Protein AF-A0A2E6I7S8-F1 (afdb_monomer_lite)

Sequence (216 aa):
RCRLQGLSGGEQSMAALALIFAIQDYDPSPFYYFDEVDQNLDPFNSGRIATLCRIRSERAQFIMVTLRKVSLSLADHHIGITHAGDGCSRRITDFDRAAAIELSEELEAEKKAQEESKAEKEAMPDLPDPSNMPKVPEPLQTPVSLGGLAERAGIDSVEGNEEIENSGTEDQVIESLRERTGEWTEDIDEKEKVIFHDSQDENEIMEEHSQQVDVE

Secondary structure (DSSP, 8-state):
--SSTTS-HHHHHHHHHHHHHHHHHHS--SEEEEESTTTTS-HHHHHHHHHHHHHHTTTSEEEEE---HHHHHH-S----EEE-SSS-EEE-SS--HHHHHHHHHHHHHHHHHHHHHHHHHHHSPPPPPGGGS-PPPPPPPPPPP---TTTTTT----S--------TTHHHHHHHHHHHHHHHHHHHHHHHHHHHHHHHHHHHHHHHHHHTTS--

Foldseek 3Di:
DDPLVPDQPQRNLVVVVVVVVVVCVVPPDQEDEEEASCVSPDLVVLLVVLVVVLVCCVPHHYHYHHLRLSNLLSDPDDWDWDDPVPPDIDIDPPCDSVNSNVSSVVVVVVVVVVVVVVVVVVVDPDDPDPVPDPDDPDDDDDPDPPDDPVVVVPDDDDDDPDDDDDDPPPVVVVVVVVVVVVVVVVVVVVVVVVVVVVVVVVVVVVVVVVVVVVPD

Structure (mmCIF, N/CA/C/O backbone):
data_AF-A0A2E6I7S8-F1
#
_entry.id   AF-A0A2E6I7S8-F1
#
loop_
_atom_site.group_PDB
_atom_site.id
_atom_site.type_symbol
_atom_site.label_atom_id
_atom_site.label_alt_id
_atom_site.label_comp_id
_atom_site.label_asym_id
_atom_site.label_entity_id
_atom_site.label_seq_id
_atom_site.pdbx_PDB_ins_code
_atom_site.Cartn_x
_atom_site.Cartn_y
_atom_site.Cartn_z
_atom_site.occupancy
_atom_site.B_iso_or_equiv
_atom_site.auth_seq_id
_atom_site.auth_comp_id
_atom_site.auth_asym_id
_atom_site.auth_atom_id
_atom_site.pdbx_PDB_model_num
ATOM 1 N N . ARG A 1 1 ? 14.545 17.282 26.611 1.00 45.62 1 ARG A N 1
ATOM 2 C CA . ARG A 1 1 ? 14.531 15.843 26.991 1.00 45.62 1 ARG A CA 1
ATOM 3 C C . ARG A 1 1 ? 13.928 15.085 25.809 1.00 45.62 1 ARG A C 1
ATOM 5 O O . ARG A 1 1 ? 12.747 14.775 25.825 1.00 45.62 1 ARG A O 1
ATOM 12 N N . CYS A 1 2 ? 14.702 14.875 24.748 1.00 51.12 2 CYS A N 1
ATOM 13 C CA . CYS A 1 2 ? 14.206 14.195 23.554 1.00 51.12 2 CYS A CA 1
ATOM 14 C C . CYS A 1 2 ? 14.253 12.689 23.781 1.00 51.12 2 CYS A C 1
ATOM 16 O O . CYS A 1 2 ? 15.327 12.105 23.828 1.00 51.12 2 CYS A O 1
ATOM 18 N N . ARG A 1 3 ? 13.090 12.078 24.024 1.00 69.12 3 ARG A N 1
ATOM 19 C CA . ARG A 1 3 ? 12.952 10.613 24.081 1.00 69.12 3 ARG A CA 1
ATOM 20 C C . ARG A 1 3 ? 12.441 10.016 22.768 1.00 69.12 3 ARG A C 1
ATOM 22 O O . ARG A 1 3 ? 12.596 8.822 22.586 1.00 69.12 3 ARG A O 1
ATOM 29 N N . LEU A 1 4 ? 11.875 10.832 21.873 1.00 68.31 4 LEU A N 1
ATOM 30 C CA . LEU A 1 4 ? 11.372 10.386 20.567 1.00 68.31 4 LEU A CA 1
ATOM 31 C C . LEU A 1 4 ? 12.477 10.354 19.499 1.00 68.31 4 LEU A C 1
ATOM 33 O O . LEU A 1 4 ? 12.556 9.392 18.749 1.00 68.31 4 LEU A O 1
ATOM 37 N N . GLN A 1 5 ? 13.396 11.327 19.509 1.00 74.19 5 GLN A N 1
ATOM 38 C CA . GLN A 1 5 ? 14.523 11.411 18.560 1.00 74.19 5 GLN A CA 1
ATOM 39 C C . GLN A 1 5 ? 15.536 10.252 18.664 1.00 74.19 5 GLN A C 1
ATOM 41 O O . GLN A 1 5 ? 16.387 10.112 17.799 1.00 74.19 5 GLN A O 1
ATOM 46 N N . GLY A 1 6 ? 15.484 9.448 19.732 1.00 82.06 6 GLY A N 1
ATOM 47 C CA . GLY A 1 6 ? 16.368 8.290 19.914 1.00 82.06 6 GLY A CA 1
ATOM 48 C C . GLY A 1 6 ? 15.763 6.954 19.475 1.00 82.06 6 GLY A C 1
ATOM 49 O O . GLY A 1 6 ? 16.409 5.927 19.658 1.00 82.06 6 GLY A O 1
ATOM 50 N N . LEU A 1 7 ? 14.523 6.953 18.983 1.00 84.88 7 LEU A N 1
ATOM 51 C CA . LEU A 1 7 ? 13.845 5.756 18.486 1.00 84.88 7 LEU A CA 1
ATOM 52 C C . LEU A 1 7 ? 14.215 5.509 17.024 1.00 84.88 7 LEU A C 1
ATOM 54 O O . LEU A 1 7 ? 14.437 6.462 16.275 1.00 84.88 7 LEU A O 1
ATOM 58 N N . SER A 1 8 ? 14.243 4.242 16.609 1.00 88.69 8 SER A N 1
ATOM 59 C CA . SER A 1 8 ? 14.405 3.926 15.186 1.00 88.69 8 SER A CA 1
ATOM 60 C C . SER A 1 8 ? 13.176 4.383 14.392 1.00 88.69 8 SER A C 1
ATOM 62 O O . SER A 1 8 ? 12.074 4.465 14.942 1.00 88.69 8 SER A O 1
ATOM 64 N N . GLY A 1 9 ? 13.337 4.639 13.090 1.00 88.00 9 GLY A N 1
ATOM 65 C CA . GLY A 1 9 ? 12.219 5.050 12.232 1.00 88.00 9 GLY A CA 1
ATOM 66 C C . GLY A 1 9 ? 11.022 4.094 12.319 1.00 88.00 9 GLY A C 1
ATOM 67 O O . GLY A 1 9 ? 9.888 4.541 12.454 1.00 88.00 9 GLY A O 1
ATOM 68 N N . GLY A 1 10 ? 11.268 2.779 12.367 1.00 89.00 10 GLY A N 1
ATOM 69 C CA . GLY A 1 10 ? 10.203 1.784 12.523 1.00 89.00 10 GLY A CA 1
ATOM 70 C C . GLY A 1 10 ? 9.509 1.833 13.891 1.00 89.00 10 GLY A C 1
ATOM 71 O O . GLY A 1 10 ? 8.293 1.670 13.980 1.00 89.00 10 GLY A O 1
ATOM 72 N N . GLU A 1 11 ? 10.245 2.112 14.970 1.00 91.12 11 GLU A N 1
ATOM 73 C CA . GLU A 1 11 ? 9.667 2.260 16.314 1.00 91.12 11 GLU A CA 1
ATOM 74 C C . GLU A 1 11 ? 8.793 3.513 16.423 1.00 91.12 11 GLU A C 1
ATOM 76 O O . GLU A 1 11 ? 7.721 3.469 17.033 1.00 91.12 11 GLU A O 1
ATOM 81 N N . GLN A 1 12 ? 9.223 4.616 15.804 1.00 90.88 12 GLN A N 1
ATOM 82 C CA . GLN A 1 12 ? 8.435 5.845 15.719 1.00 90.88 12 GLN A CA 1
ATOM 83 C C . GLN A 1 12 ? 7.134 5.607 14.944 1.00 90.88 12 GLN A C 1
ATOM 85 O O . GLN A 1 12 ? 6.060 5.951 15.446 1.00 90.88 12 GLN A O 1
ATOM 90 N N . SER A 1 13 ? 7.201 4.936 13.788 1.00 91.62 13 SER A N 1
ATOM 91 C CA . SER A 1 13 ? 6.019 4.569 12.997 1.00 91.62 13 SER A CA 1
ATOM 92 C C . SER A 1 13 ? 5.062 3.664 13.777 1.00 91.62 13 SER A C 1
ATOM 94 O O . SER A 1 13 ? 3.858 3.915 13.802 1.00 91.62 13 SER A O 1
ATOM 96 N N . MET A 1 14 ? 5.573 2.655 14.491 1.00 91.62 14 MET A N 1
ATOM 97 C CA . MET A 1 14 ? 4.748 1.771 15.326 1.00 91.62 14 MET A CA 1
ATOM 98 C C . MET A 1 14 ? 4.052 2.524 16.463 1.00 91.62 14 MET A C 1
ATOM 100 O O . MET A 1 14 ? 2.876 2.274 16.739 1.00 91.62 14 MET A O 1
ATOM 104 N N . ALA A 1 15 ? 4.752 3.451 17.122 1.00 92.12 15 ALA A N 1
ATOM 105 C CA . ALA A 1 15 ? 4.170 4.273 18.178 1.00 92.12 15 ALA A CA 1
ATOM 106 C C . ALA A 1 15 ? 3.074 5.208 17.636 1.00 92.12 15 ALA A C 1
ATOM 108 O O . ALA A 1 15 ? 2.014 5.330 18.255 1.00 92.12 15 ALA A O 1
ATOM 109 N N . ALA A 1 16 ? 3.295 5.817 16.467 1.00 92.44 16 ALA A N 1
ATOM 110 C CA . ALA A 1 16 ? 2.312 6.666 15.798 1.00 92.44 16 ALA A CA 1
ATOM 111 C C . ALA A 1 16 ? 1.064 5.873 15.375 1.00 92.44 16 ALA A C 1
ATOM 113 O O . ALA A 1 16 ? -0.058 6.277 15.683 1.00 92.44 16 ALA A O 1
ATOM 114 N N . LEU A 1 17 ? 1.240 4.702 14.755 1.00 92.50 17 LEU A N 1
ATOM 115 C CA . LEU A 1 17 ? 0.130 3.827 14.367 1.00 92.50 17 LEU A CA 1
ATOM 116 C C . LEU A 1 17 ? -0.667 3.334 15.576 1.00 92.50 17 LEU A C 1
ATOM 118 O O . LEU A 1 17 ? -1.895 3.314 15.533 1.00 92.50 17 LEU A O 1
ATOM 122 N N . ALA A 1 18 ? 0.002 2.996 16.682 1.00 92.81 18 ALA A N 1
ATOM 123 C CA . ALA A 1 18 ? -0.676 2.626 17.922 1.00 92.81 18 ALA A CA 1
ATOM 124 C C . ALA A 1 18 ? -1.547 3.771 18.467 1.00 92.81 18 ALA A C 1
ATOM 126 O O . ALA A 1 18 ? -2.664 3.527 18.926 1.00 92.81 18 ALA A O 1
ATOM 127 N N . LEU A 1 19 ? -1.067 5.016 18.384 1.00 93.88 19 LEU A N 1
ATOM 128 C CA . LEU A 1 19 ? -1.843 6.192 18.774 1.00 93.88 19 LEU A CA 1
ATOM 129 C C . LEU A 1 19 ? -3.049 6.405 17.851 1.00 93.88 19 LEU A C 1
ATOM 131 O O . LEU A 1 19 ? -4.155 6.618 18.346 1.00 93.88 19 LEU A O 1
ATOM 135 N N . ILE A 1 20 ? -2.860 6.299 16.534 1.00 93.06 20 ILE A N 1
ATOM 136 C CA . ILE A 1 20 ? -3.953 6.392 15.557 1.00 93.06 20 ILE A CA 1
ATOM 137 C C . ILE A 1 20 ? -5.013 5.338 15.877 1.00 93.06 20 ILE A C 1
ATOM 139 O O . ILE A 1 20 ? -6.187 5.670 16.018 1.00 93.06 20 ILE A O 1
ATOM 143 N N . PHE A 1 21 ? -4.611 4.084 16.086 1.00 91.81 21 PHE A N 1
ATOM 144 C CA . PHE A 1 21 ? -5.531 3.005 16.431 1.00 91.81 21 PHE A CA 1
ATOM 145 C C . PHE A 1 21 ? -6.286 3.240 17.740 1.00 91.81 21 PHE A C 1
ATOM 147 O O . PHE A 1 21 ? -7.467 2.901 17.802 1.00 91.81 21 PHE A O 1
ATOM 154 N N . ALA A 1 22 ? -5.653 3.850 18.744 1.00 94.38 22 ALA A N 1
ATOM 155 C CA . ALA A 1 22 ? -6.315 4.221 19.992 1.00 94.38 22 ALA A CA 1
ATOM 156 C C . ALA A 1 22 ? -7.366 5.327 19.793 1.00 94.38 22 ALA A C 1
ATOM 158 O O . ALA A 1 22 ? -8.433 5.274 20.402 1.00 94.38 22 ALA A O 1
ATOM 159 N N . ILE A 1 23 ? -7.095 6.305 18.921 1.00 93.69 23 ILE A N 1
ATOM 160 C CA . ILE A 1 23 ? -8.064 7.353 18.562 1.00 93.69 23 ILE A CA 1
ATOM 161 C C . ILE A 1 23 ? -9.253 6.741 17.812 1.00 93.69 23 ILE A C 1
ATOM 163 O O . ILE A 1 23 ? -10.398 7.042 18.137 1.00 93.69 23 ILE A O 1
ATOM 167 N N . GLN A 1 24 ? -8.992 5.832 16.869 1.00 92.00 24 GLN A N 1
ATOM 168 C CA . GLN A 1 24 ? -10.038 5.119 16.126 1.00 92.00 24 GLN A CA 1
ATOM 169 C C . GLN A 1 24 ? -10.949 4.280 17.031 1.00 92.00 24 GLN A C 1
ATOM 171 O O . GLN A 1 24 ? -12.140 4.156 16.759 1.00 92.00 24 GLN A O 1
ATOM 176 N N . ASP A 1 25 ? -10.401 3.708 18.107 1.00 90.62 25 ASP A N 1
ATOM 177 C CA . ASP A 1 25 ? -11.185 2.934 19.074 1.00 90.62 25 ASP A CA 1
ATOM 178 C C . ASP A 1 25 ? -12.083 3.831 19.947 1.00 90.62 25 ASP A C 1
ATOM 180 O O . ASP A 1 25 ? -13.106 3.363 20.451 1.00 90.62 25 ASP A O 1
ATOM 184 N N . TYR A 1 26 ? -11.718 5.107 20.128 1.00 94.12 26 TYR A N 1
ATOM 185 C CA . TYR A 1 26 ? -12.528 6.090 20.852 1.00 94.12 26 TYR A CA 1
ATOM 186 C C . TYR A 1 26 ? -13.635 6.692 19.978 1.00 94.12 26 TYR A C 1
ATOM 188 O O . TYR A 1 26 ? -14.778 6.777 20.429 1.00 94.12 26 TYR A O 1
ATOM 196 N N . ASP A 1 27 ? -13.305 7.081 18.744 1.00 92.44 27 ASP A N 1
ATOM 197 C CA . ASP A 1 27 ? -14.242 7.671 17.782 1.00 92.44 27 ASP A CA 1
ATOM 198 C C . ASP A 1 27 ? -14.112 6.990 16.402 1.00 92.44 27 ASP A C 1
ATOM 200 O O . ASP A 1 27 ? -13.251 7.360 15.590 1.00 92.44 27 ASP A O 1
ATOM 204 N N . PRO A 1 28 ? -14.912 5.937 16.136 1.00 92.31 28 PRO A N 1
ATOM 205 C CA . PRO A 1 28 ? -14.794 5.163 14.910 1.00 92.31 28 PRO A CA 1
ATOM 206 C C . PRO A 1 28 ? -15.388 5.909 13.707 1.00 92.31 28 PRO A C 1
ATOM 208 O O . PRO A 1 28 ? -16.572 6.243 13.668 1.00 92.31 28 PRO A O 1
ATOM 211 N N . SER A 1 29 ? -14.563 6.096 12.680 1.00 93.12 29 SER A N 1
ATOM 212 C CA . SER A 1 29 ? -14.942 6.645 11.377 1.00 93.12 29 SER A CA 1
ATOM 213 C C . SER A 1 29 ? -15.487 5.538 10.465 1.00 93.12 29 SER A C 1
ATOM 215 O O . SER A 1 29 ? -15.037 4.392 10.556 1.00 93.12 29 SER A O 1
ATOM 217 N N . PRO A 1 30 ? -16.413 5.852 9.537 1.00 92.69 30 PRO A N 1
ATOM 218 C CA . PRO A 1 30 ? -16.879 4.895 8.534 1.00 92.69 30 PRO A CA 1
ATOM 219 C C . PRO A 1 30 ? -15.778 4.414 7.573 1.00 92.69 30 PRO A C 1
ATOM 221 O O . PRO A 1 30 ? -15.891 3.311 7.036 1.00 92.69 30 PRO A O 1
ATOM 224 N N . PHE A 1 31 ? -14.724 5.207 7.347 1.00 94.56 31 PHE A N 1
ATOM 225 C CA . PHE A 1 31 ? -13.592 4.817 6.504 1.00 94.56 31 PHE A CA 1
ATOM 226 C C . PHE A 1 31 ? -12.258 5.398 6.990 1.00 94.56 31 PHE A C 1
ATOM 228 O O . PHE A 1 31 ? -12.220 6.434 7.663 1.00 94.56 31 PHE A O 1
ATOM 235 N N . TYR A 1 32 ? -11.171 4.734 6.599 1.00 94.31 32 TYR A N 1
ATOM 236 C CA . TYR A 1 32 ? -9.787 5.096 6.884 1.00 94.31 32 TYR A CA 1
ATOM 237 C C . TYR A 1 32 ? -8.920 4.956 5.632 1.00 94.31 32 TYR A C 1
ATOM 239 O O . TYR A 1 32 ? -9.069 4.000 4.870 1.00 94.31 32 TYR A O 1
ATOM 247 N N . TYR A 1 33 ? -8.004 5.906 5.451 1.00 94.50 33 TYR A N 1
ATOM 248 C CA . TYR A 1 33 ? -7.022 5.931 4.371 1.00 94.50 33 TYR A CA 1
ATOM 249 C C . TYR A 1 33 ? -5.612 5.894 4.966 1.00 94.50 33 TYR A C 1
ATOM 251 O O . TYR A 1 33 ? -5.289 6.719 5.823 1.00 94.50 33 TYR A O 1
ATOM 259 N N . PHE A 1 34 ? -4.797 4.935 4.532 1.00 93.88 34 PHE A N 1
ATOM 260 C CA . PHE A 1 34 ? -3.393 4.803 4.908 1.00 93.88 34 PHE A CA 1
ATOM 261 C C . PHE A 1 34 ? -2.515 4.862 3.666 1.00 93.88 34 PHE A C 1
ATOM 263 O O . PHE A 1 34 ? -2.740 4.107 2.724 1.00 93.88 34 PHE A O 1
ATOM 270 N N . ASP A 1 35 ? -1.508 5.727 3.706 1.00 93.75 35 ASP A N 1
ATOM 271 C CA . ASP A 1 35 ? -0.555 5.929 2.619 1.00 93.75 35 ASP A CA 1
ATOM 272 C C . ASP A 1 35 ? 0.841 5.504 3.071 1.00 93.75 35 ASP A C 1
ATOM 274 O O . ASP A 1 35 ? 1.370 6.078 4.020 1.00 93.75 35 ASP A O 1
ATOM 278 N N . GLU A 1 36 ? 1.365 4.427 2.485 1.00 91.94 36 GLU A N 1
ATOM 279 C CA . GLU A 1 36 ? 2.715 3.875 2.700 1.00 91.94 36 GLU A CA 1
ATOM 280 C C . GLU A 1 36 ? 3.161 3.747 4.170 1.00 91.94 36 GLU A C 1
ATOM 282 O O . GLU A 1 36 ? 4.346 3.732 4.504 1.00 91.94 36 GLU A O 1
ATOM 287 N N . VAL A 1 37 ? 2.205 3.564 5.084 1.00 91.50 37 VAL A N 1
ATOM 288 C CA . VAL A 1 37 ? 2.459 3.538 6.536 1.00 91.50 37 VAL A CA 1
ATOM 289 C C . VAL A 1 37 ? 3.355 2.378 6.991 1.00 91.50 37 VAL A C 1
ATOM 291 O O . VAL A 1 37 ? 3.831 2.363 8.126 1.00 91.50 37 VAL A O 1
ATOM 294 N N . ASP A 1 38 ? 3.565 1.385 6.127 1.00 90.75 38 ASP A N 1
ATOM 295 C CA . ASP A 1 38 ? 4.376 0.194 6.362 1.00 90.75 38 ASP A CA 1
ATOM 296 C C . ASP A 1 38 ? 5.719 0.193 5.609 1.00 90.75 38 ASP A C 1
ATOM 298 O O . ASP A 1 38 ? 6.420 -0.826 5.583 1.00 90.75 38 ASP A O 1
ATOM 302 N N . GLN A 1 39 ? 6.121 1.334 5.039 1.00 88.19 39 GLN A N 1
ATOM 303 C CA . GLN A 1 39 ? 7.412 1.489 4.370 1.00 88.19 39 GLN A CA 1
ATOM 304 C C . GLN A 1 39 ? 8.585 1.338 5.346 1.00 88.19 39 GLN A C 1
ATOM 306 O O . GLN A 1 39 ? 9.516 0.586 5.062 1.00 88.19 39 GLN A O 1
ATOM 311 N N . ASN A 1 40 ? 8.506 1.955 6.528 1.00 88.62 40 ASN A N 1
ATOM 312 C CA .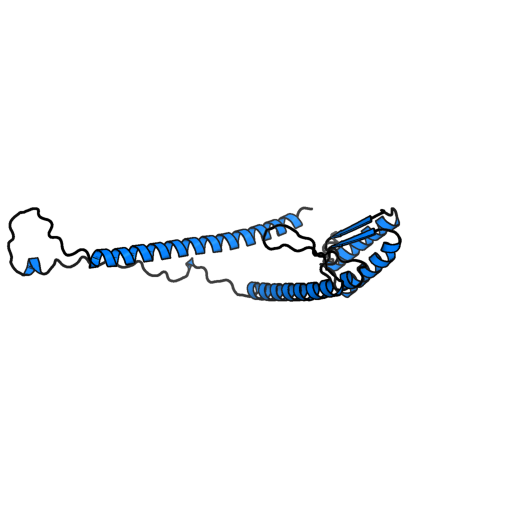 ASN A 1 40 ? 9.580 1.944 7.534 1.00 88.62 40 ASN A CA 1
ATOM 313 C C . ASN A 1 40 ? 9.555 0.700 8.437 1.00 88.62 40 ASN A C 1
ATOM 315 O O . ASN A 1 40 ? 10.352 0.586 9.371 1.00 88.62 40 ASN A O 1
ATOM 319 N N . LEU A 1 41 ? 8.615 -0.214 8.198 1.00 90.56 41 LEU A N 1
ATOM 320 C CA . LEU A 1 41 ? 8.406 -1.398 9.014 1.00 90.56 41 LEU A CA 1
ATOM 321 C C . LEU A 1 41 ? 9.056 -2.623 8.382 1.00 90.56 41 LEU A C 1
ATOM 323 O O . LEU A 1 41 ? 9.112 -2.782 7.162 1.00 90.56 41 LEU A O 1
ATOM 327 N N . ASP A 1 42 ? 9.530 -3.515 9.242 1.00 91.25 42 ASP A N 1
ATOM 328 C CA . ASP A 1 42 ? 9.997 -4.829 8.841 1.00 91.25 42 ASP A CA 1
ATOM 329 C C . ASP A 1 42 ? 8.808 -5.749 8.494 1.00 91.25 42 ASP A C 1
ATOM 331 O O . ASP A 1 42 ? 7.697 -5.565 9.007 1.00 91.25 42 ASP A O 1
ATOM 335 N N . PRO A 1 43 ? 9.026 -6.800 7.679 1.00 89.75 43 PRO A N 1
ATOM 336 C CA . PRO A 1 43 ? 7.949 -7.671 7.206 1.00 89.75 43 PRO A CA 1
ATOM 337 C C . PRO A 1 43 ? 7.081 -8.279 8.318 1.00 89.75 43 PRO A C 1
ATOM 339 O O . PRO A 1 43 ? 5.889 -8.523 8.112 1.00 89.75 43 PRO A O 1
ATOM 342 N N . PHE A 1 44 ? 7.653 -8.519 9.505 1.00 91.88 44 PHE A N 1
ATOM 343 C CA . PHE A 1 44 ? 6.911 -9.064 10.638 1.00 91.88 44 PHE A CA 1
ATOM 344 C C . PHE A 1 44 ? 5.921 -8.044 11.212 1.00 91.88 44 PHE A C 1
ATOM 346 O O . PHE A 1 44 ? 4.748 -8.376 11.402 1.00 91.88 44 PHE A O 1
ATOM 353 N N . ASN A 1 45 ? 6.351 -6.803 11.454 1.00 92.31 45 ASN A N 1
ATOM 354 C CA . ASN A 1 45 ? 5.465 -5.763 11.977 1.00 92.31 45 ASN A CA 1
ATOM 355 C C . ASN A 1 45 ? 4.430 -5.303 10.942 1.00 92.31 45 ASN A C 1
ATOM 357 O O . ASN A 1 45 ? 3.259 -5.160 11.308 1.00 92.31 45 ASN A O 1
ATOM 361 N N . SER A 1 46 ? 4.797 -5.189 9.660 1.00 92.06 46 SER A N 1
ATOM 362 C CA . SER A 1 46 ? 3.834 -4.906 8.581 1.00 92.06 46 SER A CA 1
ATOM 363 C C . SER A 1 46 ? 2.722 -5.958 8.537 1.00 92.06 46 SER A C 1
ATOM 365 O O . SER A 1 46 ? 1.541 -5.619 8.477 1.00 92.06 46 SER A O 1
ATOM 367 N N . GLY A 1 47 ? 3.064 -7.243 8.706 1.00 93.06 47 GLY A N 1
ATOM 368 C CA . GLY A 1 47 ? 2.069 -8.317 8.793 1.00 93.06 47 GLY A CA 1
ATOM 369 C C . GLY A 1 47 ? 1.117 -8.195 9.986 1.00 93.06 47 GLY A C 1
ATOM 370 O O . GLY A 1 47 ? -0.076 -8.494 9.862 1.00 93.06 47 GLY A O 1
ATOM 371 N N . ARG A 1 48 ? 1.599 -7.710 11.138 1.00 93.31 48 ARG A N 1
ATOM 372 C CA . ARG A 1 48 ? 0.743 -7.469 12.313 1.00 93.31 48 ARG A CA 1
ATOM 373 C C . ARG A 1 48 ? -0.240 -6.328 12.073 1.00 93.31 48 ARG A C 1
ATOM 375 O O . ARG A 1 48 ? -1.409 -6.470 12.429 1.00 93.31 48 ARG A O 1
ATOM 382 N N . ILE A 1 49 ? 0.206 -5.235 11.456 1.00 92.62 49 ILE A N 1
ATOM 383 C CA . ILE A 1 49 ? -0.661 -4.100 11.110 1.00 92.62 49 ILE A CA 1
ATOM 384 C C . ILE A 1 49 ? -1.686 -4.498 10.058 1.00 92.62 49 ILE A C 1
ATOM 386 O O . ILE A 1 49 ? -2.867 -4.221 10.246 1.00 92.62 49 ILE A O 1
ATOM 390 N N . ALA A 1 50 ? -1.280 -5.217 9.014 1.00 93.19 50 ALA A N 1
ATOM 391 C CA . ALA A 1 50 ? -2.197 -5.712 7.994 1.00 93.19 50 ALA A CA 1
ATOM 392 C C . ALA A 1 50 ? -3.264 -6.649 8.588 1.00 93.19 50 ALA A C 1
ATOM 394 O O . ALA A 1 50 ? -4.453 -6.519 8.293 1.00 93.19 50 ALA A O 1
ATOM 395 N N . THR A 1 51 ? -2.871 -7.537 9.509 1.00 93.94 51 THR A N 1
ATOM 396 C CA . THR A 1 51 ? -3.819 -8.395 10.241 1.00 93.94 51 THR A CA 1
ATOM 397 C C . THR A 1 51 ? -4.789 -7.567 11.087 1.00 93.94 51 THR A C 1
ATOM 399 O O . THR A 1 51 ? -5.986 -7.848 11.108 1.00 93.94 51 THR A O 1
ATOM 402 N N . LEU A 1 52 ? -4.302 -6.526 11.768 1.00 93.06 52 LEU A N 1
ATOM 403 C CA . LEU A 1 52 ? -5.146 -5.645 12.575 1.00 93.06 52 LEU A CA 1
ATOM 404 C C . LEU A 1 52 ? -6.128 -4.842 11.711 1.00 93.06 52 LEU A C 1
ATOM 406 O O . LEU A 1 52 ? -7.302 -4.749 12.066 1.00 93.06 52 LEU A O 1
ATOM 410 N N . CYS A 1 53 ? -5.676 -4.320 10.569 1.00 92.69 53 CYS A N 1
ATOM 411 C CA . CYS A 1 53 ? -6.528 -3.628 9.601 1.00 92.69 53 CYS A CA 1
ATOM 412 C C . CYS A 1 53 ? -7.620 -4.558 9.070 1.00 92.69 53 CYS A C 1
ATOM 414 O O . CYS A 1 53 ? -8.775 -4.156 9.007 1.00 92.69 53 CYS A O 1
ATOM 416 N N . ARG A 1 54 ? -7.292 -5.825 8.786 1.00 92.88 54 ARG A N 1
ATOM 417 C CA . ARG A 1 54 ? -8.269 -6.835 8.360 1.00 92.88 54 ARG A CA 1
ATOM 418 C C . ARG A 1 54 ? -9.311 -7.160 9.431 1.00 92.88 54 ARG A C 1
ATOM 420 O O . ARG A 1 54 ? -10.474 -7.344 9.113 1.00 92.88 54 ARG A O 1
ATOM 427 N N . ILE A 1 55 ? -8.925 -7.232 10.703 1.00 92.69 55 ILE A N 1
ATOM 428 C CA . ILE A 1 55 ? -9.901 -7.443 11.788 1.00 92.69 55 ILE A CA 1
ATOM 429 C C . ILE A 1 55 ? -10.802 -6.210 11.935 1.00 92.69 55 ILE A C 1
ATOM 431 O O . ILE A 1 55 ? -12.008 -6.322 12.141 1.00 92.69 55 ILE A O 1
ATOM 435 N N . ARG A 1 56 ? -10.225 -5.010 11.826 1.00 91.44 56 ARG A N 1
ATOM 436 C CA . ARG A 1 56 ? -10.977 -3.753 11.922 1.00 91.44 56 ARG A CA 1
ATOM 437 C C . ARG A 1 56 ? -11.830 -3.482 10.678 1.00 91.44 56 ARG A C 1
ATOM 439 O O . ARG A 1 56 ? -12.816 -2.752 10.798 1.00 91.44 56 ARG A O 1
ATOM 446 N N . SER A 1 57 ? -11.516 -4.092 9.529 1.00 92.62 57 SER A N 1
ATOM 447 C CA . SER A 1 57 ? -12.268 -3.900 8.284 1.00 92.62 57 SER A CA 1
ATOM 448 C C . SER A 1 57 ? -13.703 -4.425 8.348 1.00 92.62 57 SER A C 1
ATOM 450 O O . SER A 1 57 ? -14.566 -3.969 7.604 1.00 92.62 57 SER A O 1
ATOM 452 N N . GLU A 1 58 ? -14.002 -5.302 9.311 1.00 91.31 58 GLU A N 1
ATOM 453 C CA . GLU A 1 58 ? -15.368 -5.746 9.602 1.00 91.31 58 GLU A CA 1
ATOM 454 C C . GLU A 1 58 ? -16.279 -4.604 10.090 1.00 91.31 58 GLU A C 1
ATOM 456 O O . GLU A 1 58 ? -17.503 -4.705 9.997 1.00 91.31 58 GLU A O 1
ATOM 461 N N . ARG A 1 59 ? -15.701 -3.525 10.639 1.00 90.06 59 ARG A N 1
ATOM 462 C CA . ARG A 1 59 ? -16.443 -2.406 11.251 1.00 90.06 59 ARG A CA 1
ATOM 463 C C . ARG A 1 59 ? -16.312 -1.096 10.474 1.00 90.06 59 ARG A C 1
ATOM 465 O O . ARG A 1 59 ? -17.220 -0.275 10.558 1.00 90.06 59 ARG A O 1
ATOM 472 N N . ALA A 1 60 ? -15.214 -0.900 9.745 1.00 92.56 60 ALA A N 1
ATOM 473 C CA . ALA A 1 60 ? -14.931 0.307 8.968 1.00 92.56 60 ALA A CA 1
ATOM 474 C C . ALA A 1 60 ? -14.236 -0.040 7.646 1.00 92.56 60 ALA A C 1
ATOM 476 O O . ALA A 1 60 ? -13.559 -1.057 7.546 1.00 92.56 60 ALA A O 1
ATOM 477 N N . GLN A 1 61 ? -14.355 0.808 6.628 1.00 93.94 61 GLN A N 1
ATOM 478 C CA . GLN A 1 61 ? -13.665 0.583 5.358 1.00 93.94 61 GLN A CA 1
ATOM 479 C C . GLN A 1 61 ? -12.196 1.021 5.445 1.00 93.94 61 GLN A C 1
ATOM 481 O O . GLN A 1 61 ? -11.919 2.165 5.791 1.00 93.94 61 GLN A O 1
ATOM 486 N N . PHE A 1 62 ? -11.258 0.143 5.084 1.00 94.19 62 PHE A N 1
ATOM 487 C CA . PHE A 1 62 ? -9.831 0.478 5.009 1.00 94.19 62 PHE A CA 1
ATOM 488 C C . PHE A 1 62 ? -9.376 0.565 3.553 1.00 94.19 62 PHE A C 1
ATOM 490 O O . PHE A 1 62 ? -9.568 -0.372 2.780 1.00 94.19 62 PHE A O 1
ATOM 497 N N . ILE A 1 63 ? -8.757 1.690 3.199 1.00 94.75 63 ILE A N 1
ATOM 498 C CA . ILE A 1 63 ? -8.069 1.910 1.927 1.00 94.75 63 ILE A CA 1
ATOM 499 C C . ILE A 1 63 ? -6.593 2.088 2.262 1.00 94.75 63 ILE A C 1
ATOM 501 O O . ILE A 1 63 ? -6.238 2.992 3.014 1.00 94.75 63 ILE A O 1
ATOM 505 N N . MET A 1 64 ? -5.745 1.209 1.738 1.00 93.69 64 MET A N 1
ATOM 506 C CA . MET A 1 64 ? -4.315 1.208 2.026 1.00 93.69 64 MET A CA 1
ATOM 507 C C . MET A 1 64 ? -3.531 1.262 0.720 1.00 93.69 64 MET A C 1
ATOM 509 O O . MET A 1 64 ? -3.722 0.409 -0.147 1.00 93.69 64 MET A O 1
ATOM 513 N N . VAL A 1 65 ? -2.660 2.257 0.597 1.00 94.44 65 VAL A N 1
ATOM 514 C CA . VAL A 1 65 ? -1.649 2.352 -0.455 1.00 94.44 65 VAL A CA 1
ATOM 515 C C . VAL A 1 65 ? -0.371 1.747 0.106 1.00 94.44 65 VAL A C 1
ATOM 517 O O . VAL A 1 65 ? 0.136 2.183 1.136 1.00 94.44 65 VAL A O 1
ATOM 520 N N . THR A 1 66 ? 0.098 0.670 -0.514 1.00 92.56 66 THR A N 1
ATOM 521 C CA . THR A 1 66 ? 1.307 -0.032 -0.087 1.00 92.56 66 THR A CA 1
ATOM 522 C C . THR A 1 66 ? 1.882 -0.844 -1.236 1.00 92.56 66 THR A C 1
ATOM 524 O O . THR A 1 66 ? 1.154 -1.350 -2.093 1.00 92.56 66 THR A O 1
ATOM 527 N N . LEU A 1 67 ? 3.202 -0.993 -1.208 1.00 90.69 67 LEU A N 1
ATOM 528 C CA . LEU A 1 67 ? 3.968 -1.889 -2.070 1.00 90.69 67 LEU A CA 1
ATOM 529 C C . LEU A 1 67 ? 4.440 -3.143 -1.312 1.00 90.69 67 LEU A C 1
ATOM 531 O O . LEU A 1 67 ? 5.155 -3.973 -1.864 1.00 90.69 67 LEU A O 1
ATOM 535 N N . ARG A 1 68 ? 4.077 -3.295 -0.029 1.00 90.31 68 ARG A N 1
ATOM 536 C CA . ARG A 1 68 ? 4.499 -4.435 0.791 1.00 90.31 68 ARG A CA 1
ATOM 537 C C . ARG A 1 68 ? 3.662 -5.664 0.471 1.00 90.31 68 ARG A C 1
ATOM 539 O O . ARG A 1 68 ? 2.458 -5.717 0.737 1.00 90.31 68 ARG A O 1
ATOM 546 N N . LYS A 1 69 ? 4.336 -6.732 0.048 1.00 91.44 69 LYS A N 1
ATOM 547 C CA . LYS A 1 69 ? 3.721 -8.048 -0.180 1.00 91.44 69 LYS A CA 1
ATOM 548 C C . LYS A 1 69 ? 2.852 -8.551 0.957 1.00 91.44 69 LYS A C 1
ATOM 550 O O . LYS A 1 69 ? 1.781 -9.101 0.718 1.00 91.44 69 LYS A O 1
ATOM 555 N N . VAL A 1 70 ? 3.352 -8.446 2.191 1.00 92.00 70 VAL A N 1
ATOM 556 C CA . VAL A 1 70 ? 2.676 -9.023 3.360 1.00 92.00 70 VAL A CA 1
ATOM 557 C C . VAL A 1 70 ? 1.310 -8.359 3.537 1.00 92.00 70 VAL A C 1
ATOM 559 O O . VAL A 1 70 ? 0.308 -9.052 3.720 1.00 92.00 70 VAL A O 1
ATOM 562 N N . SER A 1 71 ? 1.256 -7.038 3.378 1.00 91.06 71 SER A N 1
ATOM 563 C CA . SER A 1 71 ? 0.032 -6.242 3.457 1.00 91.06 71 SER A CA 1
ATOM 564 C C . SER A 1 71 ? -0.912 -6.530 2.290 1.00 91.06 71 SER A C 1
ATOM 566 O O . SER A 1 71 ? -2.095 -6.792 2.511 1.00 91.06 71 SER A O 1
ATOM 568 N N . LEU A 1 72 ? -0.388 -6.609 1.063 1.00 92.56 72 LEU A N 1
ATOM 569 C CA . LEU A 1 72 ? -1.177 -6.960 -0.121 1.00 92.56 72 LEU A CA 1
ATOM 570 C C . LEU A 1 72 ? -1.774 -8.371 -0.019 1.00 92.56 72 LEU A C 1
ATOM 572 O O . LEU A 1 72 ? -2.946 -8.576 -0.313 1.00 92.56 72 LEU A O 1
ATOM 576 N N . SER A 1 73 ? -1.028 -9.352 0.485 1.00 91.56 73 SER A N 1
ATOM 577 C CA . SER A 1 73 ? -1.521 -10.733 0.596 1.00 91.56 73 SER A CA 1
ATOM 578 C C . SER A 1 73 ? -2.793 -10.870 1.450 1.00 91.56 73 SER A C 1
ATOM 580 O O . SER A 1 73 ? -3.585 -11.796 1.247 1.00 91.56 73 SER A O 1
ATOM 582 N N . LEU A 1 74 ? -2.997 -9.943 2.392 1.00 90.94 74 LEU A N 1
ATOM 583 C CA . LEU A 1 74 ? -4.118 -9.929 3.329 1.00 90.94 74 LEU A CA 1
ATOM 584 C C . LEU A 1 74 ? -5.293 -9.056 2.870 1.00 90.94 74 LEU A C 1
ATOM 586 O O . LEU A 1 74 ? -6.349 -9.134 3.499 1.00 90.94 74 LEU A O 1
ATOM 590 N N . ALA A 1 75 ? -5.138 -8.271 1.802 1.00 91.94 75 ALA A N 1
ATOM 591 C CA . ALA A 1 75 ? -6.182 -7.395 1.282 1.00 91.94 75 ALA A CA 1
ATOM 592 C C . ALA A 1 75 ? -7.282 -8.175 0.538 1.00 91.94 75 ALA A C 1
ATOM 594 O O . ALA A 1 75 ? -7.020 -9.186 -0.122 1.00 91.94 75 ALA A O 1
ATOM 595 N N . ASP A 1 76 ? -8.522 -7.690 0.628 1.00 91.56 76 ASP A N 1
ATOM 596 C CA . ASP A 1 76 ? -9.683 -8.308 -0.027 1.00 91.56 76 ASP A CA 1
ATOM 597 C C . ASP A 1 76 ? -9.767 -7.962 -1.521 1.00 91.56 76 ASP A C 1
ATOM 599 O O . ASP A 1 76 ? -10.114 -8.808 -2.347 1.00 91.56 76 ASP A O 1
ATOM 603 N N . HIS A 1 77 ? -9.412 -6.725 -1.875 1.00 91.00 77 HIS A N 1
ATOM 604 C CA . HIS A 1 77 ? -9.437 -6.212 -3.240 1.00 91.00 77 HIS A CA 1
ATOM 605 C C . HIS A 1 77 ? -8.154 -5.447 -3.551 1.00 91.00 77 HIS A C 1
ATOM 607 O O . HIS A 1 77 ? -7.620 -4.743 -2.694 1.00 91.00 77 HIS A O 1
ATOM 613 N N . HIS A 1 78 ? -7.700 -5.552 -4.797 1.00 93.31 78 HIS A N 1
ATOM 614 C CA . HIS A 1 78 ? -6.531 -4.841 -5.293 1.00 93.31 78 HIS A CA 1
ATOM 615 C C . HIS A 1 78 ? -6.930 -3.862 -6.388 1.00 93.31 78 HIS A C 1
ATOM 617 O O . HIS A 1 78 ? -7.734 -4.177 -7.263 1.00 93.31 78 HIS A O 1
ATOM 623 N N . ILE A 1 79 ? -6.363 -2.660 -6.329 1.00 93.25 79 ILE A N 1
ATOM 624 C CA . ILE A 1 79 ? -6.548 -1.623 -7.340 1.00 93.25 79 ILE A CA 1
ATOM 625 C C . ILE A 1 79 ? -5.159 -1.244 -7.837 1.00 93.25 79 ILE A C 1
ATOM 627 O O . ILE A 1 79 ? -4.407 -0.579 -7.132 1.00 93.25 79 ILE A O 1
ATOM 631 N N . GLY A 1 80 ? -4.820 -1.699 -9.041 1.00 92.88 80 GLY A N 1
ATOM 632 C CA . GLY A 1 80 ? -3.552 -1.370 -9.682 1.00 92.88 80 GLY A CA 1
ATOM 633 C C . GLY A 1 80 ? -3.625 -0.006 -10.359 1.00 92.88 80 GLY A C 1
ATOM 634 O O . GLY A 1 80 ? -4.539 0.249 -11.151 1.00 92.88 80 GLY A O 1
ATOM 635 N N . ILE A 1 81 ? -2.657 0.859 -10.067 1.00 92.06 81 ILE A N 1
ATOM 636 C CA . ILE A 1 81 ? -2.455 2.141 -10.749 1.00 92.06 81 ILE A CA 1
ATOM 637 C C . ILE A 1 81 ? -1.107 2.071 -11.461 1.00 92.06 81 ILE A C 1
ATOM 639 O O . ILE A 1 81 ? -0.126 1.601 -10.895 1.00 92.06 81 ILE A O 1
ATOM 643 N N . THR A 1 82 ? -1.065 2.514 -12.713 1.00 89.75 82 THR A N 1
ATOM 644 C CA . THR A 1 82 ? 0.157 2.569 -13.517 1.00 89.75 82 THR A CA 1
ATOM 645 C C . THR A 1 82 ? 0.254 3.900 -14.251 1.00 89.75 82 THR A C 1
ATOM 647 O O . THR A 1 82 ? -0.763 4.526 -14.558 1.00 89.75 82 THR A O 1
ATOM 650 N N . HIS A 1 83 ? 1.478 4.326 -14.539 1.00 89.62 83 HIS A N 1
ATOM 651 C CA . HIS A 1 83 ? 1.772 5.461 -15.403 1.00 89.62 83 HIS A CA 1
ATOM 652 C C . HIS A 1 83 ? 2.336 4.922 -16.719 1.00 89.62 83 HIS A C 1
ATOM 654 O O . HIS A 1 83 ? 3.294 4.157 -16.716 1.00 89.62 83 HIS A O 1
ATOM 660 N N . ALA A 1 84 ? 1.762 5.316 -17.856 1.00 82.69 84 ALA A N 1
ATOM 661 C CA . ALA A 1 84 ? 2.175 4.813 -19.170 1.00 82.69 84 ALA A CA 1
ATOM 662 C C . ALA A 1 84 ? 3.337 5.622 -19.787 1.00 82.69 84 ALA A C 1
ATOM 664 O O . ALA A 1 84 ? 3.455 5.693 -21.009 1.00 82.69 84 ALA A O 1
ATOM 665 N N . GLY A 1 85 ? 4.153 6.279 -18.951 1.00 84.44 85 GLY A N 1
ATOM 666 C CA . GLY A 1 85 ? 5.219 7.197 -19.378 1.00 84.44 85 GLY A CA 1
ATOM 667 C C . GLY A 1 85 ? 4.730 8.549 -19.918 1.00 84.44 85 GLY A C 1
ATOM 668 O O . GLY A 1 85 ? 5.538 9.384 -20.299 1.00 84.44 85 GLY A O 1
ATOM 669 N N . ASP A 1 86 ? 3.418 8.790 -19.931 1.00 90.00 86 ASP A N 1
ATOM 670 C CA . ASP A 1 86 ? 2.767 10.016 -20.414 1.00 90.00 86 ASP A CA 1
ATOM 671 C C . ASP A 1 86 ? 2.379 10.983 -19.280 1.00 90.00 86 ASP A C 1
ATOM 673 O O . ASP A 1 86 ? 1.591 11.905 -19.482 1.00 90.00 86 ASP A O 1
ATOM 677 N N . GLY A 1 87 ? 2.873 10.738 -18.062 1.00 89.38 87 GLY A N 1
ATOM 678 C CA . GLY A 1 87 ? 2.531 11.518 -16.869 1.00 89.38 87 GLY A CA 1
ATOM 679 C C . GLY A 1 87 ? 1.087 11.340 -16.379 1.00 89.38 87 GLY A C 1
ATOM 680 O O . GLY A 1 87 ? 0.711 11.940 -15.377 1.00 89.38 87 GLY A O 1
ATOM 681 N N . CYS A 1 88 ? 0.276 10.495 -17.027 1.00 91.94 88 CYS A N 1
ATOM 682 C CA . CYS A 1 88 ? -1.120 10.272 -16.660 1.00 91.94 88 CYS A CA 1
ATOM 683 C C . CYS A 1 88 ? -1.297 8.927 -15.942 1.00 91.94 88 CYS A C 1
ATOM 685 O O . CYS A 1 88 ? -0.929 7.872 -16.464 1.00 91.94 88 CYS A O 1
ATOM 687 N N . SER A 1 89 ? -1.924 8.944 -14.763 1.00 93.12 89 SER A N 1
ATOM 688 C CA . SER A 1 89 ? -2.278 7.718 -14.042 1.00 93.12 89 SER A CA 1
ATOM 689 C C . SER A 1 89 ? -3.433 6.990 -14.734 1.00 93.12 89 SER A C 1
ATOM 691 O O . SER A 1 89 ? -4.457 7.587 -15.075 1.00 93.12 89 SER A O 1
ATOM 693 N N . ARG A 1 90 ? -3.305 5.673 -14.901 1.00 92.44 90 ARG A N 1
ATOM 694 C CA . ARG A 1 90 ? -4.345 4.791 -15.445 1.00 92.44 90 ARG A CA 1
ATOM 695 C C . ARG A 1 90 ? -4.590 3.627 -14.494 1.00 92.44 90 ARG A C 1
ATOM 697 O O . ARG A 1 90 ? -3.657 3.074 -13.915 1.00 92.44 90 ARG A O 1
ATOM 704 N N . ARG A 1 91 ? -5.858 3.240 -14.347 1.00 92.38 91 ARG A N 1
ATOM 705 C CA . ARG A 1 91 ? -6.245 2.072 -13.549 1.00 92.38 91 ARG A CA 1
ATOM 706 C C . ARG A 1 91 ? -6.115 0.802 -14.383 1.00 92.38 91 ARG A C 1
ATOM 708 O O . ARG A 1 91 ? -6.669 0.732 -15.479 1.00 92.38 91 ARG A O 1
ATOM 715 N N . ILE A 1 92 ? -5.460 -0.209 -13.829 1.00 90.75 92 ILE A N 1
ATOM 716 C CA . ILE A 1 92 ? -5.398 -1.554 -14.403 1.00 90.75 92 ILE A CA 1
ATOM 717 C C . ILE A 1 92 ? -6.740 -2.247 -14.126 1.00 90.75 92 ILE A C 1
ATOM 719 O O . ILE A 1 92 ? -7.214 -2.248 -12.990 1.00 90.75 92 ILE A O 1
ATOM 723 N N . THR A 1 93 ? -7.399 -2.773 -15.161 1.00 85.81 93 THR A N 1
ATOM 724 C CA . THR A 1 93 ? -8.713 -3.429 -15.028 1.00 85.81 93 THR A CA 1
ATOM 725 C C . THR A 1 93 ? -8.611 -4.821 -14.418 1.00 85.81 93 THR A C 1
ATOM 727 O O . THR A 1 93 ? -9.389 -5.136 -13.523 1.00 85.81 93 THR A O 1
ATOM 730 N N . ASP A 1 94 ? -7.633 -5.608 -14.862 1.00 84.31 94 ASP A N 1
ATOM 731 C CA . ASP A 1 94 ? -7.432 -6.996 -14.447 1.00 84.31 94 ASP A CA 1
ATOM 732 C C . ASP A 1 94 ? -6.220 -7.070 -13.514 1.00 84.31 94 ASP A C 1
ATOM 734 O O . ASP A 1 94 ? -5.118 -7.444 -13.913 1.00 84.31 94 ASP A O 1
ATOM 738 N N . PHE A 1 95 ? -6.405 -6.612 -12.275 1.00 90.12 95 PHE A N 1
ATOM 739 C CA . PHE A 1 95 ? -5.354 -6.607 -11.260 1.00 90.12 95 PHE A CA 1
ATOM 740 C C . PHE A 1 95 ? -5.721 -7.534 -10.102 1.00 90.12 95 PHE A C 1
ATOM 742 O O . PHE A 1 95 ? -6.354 -7.137 -9.123 1.00 90.12 95 PHE A O 1
ATOM 749 N N . ASP A 1 96 ? -5.332 -8.797 -10.253 1.00 90.25 96 ASP A N 1
ATOM 750 C CA . ASP A 1 96 ? -5.559 -9.841 -9.259 1.00 90.25 96 ASP A CA 1
ATOM 751 C C . ASP A 1 96 ? -4.496 -9.827 -8.153 1.00 90.25 96 ASP A C 1
ATOM 753 O O . ASP A 1 96 ? -3.415 -9.250 -8.283 1.00 90.25 96 ASP A O 1
ATOM 757 N N . ARG A 1 97 ? -4.768 -10.551 -7.060 1.00 89.81 97 ARG A N 1
ATOM 758 C CA . ARG A 1 97 ? -3.818 -10.716 -5.947 1.00 89.81 97 ARG A CA 1
ATOM 759 C C . ARG A 1 97 ? -2.464 -11.274 -6.390 1.00 89.81 97 ARG A C 1
ATOM 761 O O . ARG A 1 97 ? -1.444 -10.844 -5.867 1.00 89.81 97 ARG A O 1
ATOM 768 N N . ALA A 1 98 ? -2.448 -12.232 -7.318 1.00 90.19 98 ALA A N 1
ATOM 769 C CA . ALA A 1 98 ? -1.200 -12.815 -7.815 1.00 90.19 98 ALA A CA 1
ATOM 770 C C . ALA A 1 98 ? -0.333 -11.753 -8.509 1.00 90.19 98 ALA A C 1
ATOM 772 O O . ALA A 1 98 ? 0.815 -11.563 -8.120 1.00 90.19 98 ALA A O 1
ATOM 773 N N . ALA A 1 99 ? -0.933 -10.987 -9.425 1.00 89.88 99 ALA A N 1
ATOM 774 C CA . ALA A 1 99 ? -0.266 -9.885 -10.115 1.00 89.88 99 ALA A CA 1
ATOM 775 C C . ALA A 1 99 ? 0.237 -8.807 -9.138 1.00 89.88 99 ALA A C 1
ATOM 777 O O . ALA A 1 99 ? 1.332 -8.280 -9.306 1.00 89.88 99 ALA A O 1
ATOM 778 N N . ALA A 1 100 ? -0.527 -8.508 -8.081 1.00 88.44 100 ALA A N 1
ATOM 779 C CA . ALA A 1 100 ? -0.099 -7.563 -7.052 1.00 88.44 100 ALA A CA 1
ATOM 780 C C . ALA A 1 100 ? 1.154 -8.032 -6.294 1.00 88.44 100 ALA A C 1
ATOM 782 O O . ALA A 1 100 ? 2.043 -7.230 -6.006 1.00 88.44 100 ALA A O 1
ATOM 783 N N . ILE A 1 101 ? 1.231 -9.326 -5.972 1.00 90.19 101 ILE A N 1
ATOM 784 C CA . ILE A 1 101 ? 2.375 -9.910 -5.261 1.00 90.19 101 ILE A CA 1
ATOM 785 C C . ILE A 1 101 ? 3.607 -9.940 -6.167 1.00 90.19 101 ILE A C 1
ATOM 787 O O . ILE A 1 101 ? 4.669 -9.537 -5.704 1.00 90.19 101 ILE A O 1
ATOM 791 N N . GLU A 1 102 ? 3.463 -10.359 -7.426 1.00 90.69 102 GLU A N 1
ATOM 792 C CA . GLU A 1 102 ? 4.548 -10.380 -8.420 1.00 90.69 102 GLU A CA 1
ATOM 793 C C . GLU A 1 102 ? 5.128 -8.979 -8.641 1.00 90.69 102 GLU A C 1
ATOM 795 O O . GLU A 1 102 ? 6.327 -8.780 -8.473 1.00 90.69 102 GLU A O 1
ATOM 800 N N . LEU A 1 103 ? 4.277 -7.975 -8.875 1.00 89.12 103 LEU A N 1
ATOM 801 C CA . LEU A 1 103 ? 4.727 -6.589 -9.029 1.00 89.12 103 LEU A CA 1
ATOM 802 C C . LEU A 1 103 ? 5.491 -6.092 -7.792 1.00 89.12 103 LEU A C 1
ATOM 804 O O . LEU A 1 103 ? 6.482 -5.377 -7.901 1.00 89.12 103 LEU A O 1
ATOM 808 N N . SER A 1 104 ? 5.051 -6.490 -6.600 1.00 87.06 104 SER A N 1
ATOM 809 C CA . SER A 1 104 ? 5.740 -6.116 -5.364 1.00 87.06 104 SER A CA 1
ATOM 810 C C . SER A 1 104 ? 7.114 -6.781 -5.238 1.00 87.06 104 SER A C 1
ATOM 812 O O . SER A 1 104 ? 8.024 -6.166 -4.696 1.00 87.06 104 SER A O 1
ATOM 814 N N . GLU A 1 105 ? 7.292 -8.013 -5.739 1.00 88.69 105 GLU A N 1
ATOM 815 C CA . GLU A 1 105 ? 8.608 -8.683 -5.804 1.00 88.69 105 GLU A CA 1
ATOM 816 C C . GLU A 1 105 ? 9.592 -7.894 -6.634 1.00 88.69 105 GLU A C 1
ATOM 818 O O . GLU A 1 105 ? 10.720 -7.653 -6.205 1.00 88.69 105 GLU A O 1
ATOM 823 N N . GLU A 1 106 ? 9.143 -7.520 -7.824 1.00 89.56 106 GLU A N 1
ATOM 824 C CA . GLU A 1 106 ? 9.949 -6.817 -8.805 1.00 89.56 106 GLU A CA 1
ATOM 825 C C . GLU A 1 106 ? 10.377 -5.456 -8.253 1.00 89.56 106 GLU A C 1
ATOM 827 O O . GLU A 1 106 ? 11.567 -5.144 -8.254 1.00 89.56 106 GLU A O 1
ATOM 832 N N . LEU A 1 107 ? 9.439 -4.704 -7.668 1.00 87.06 107 LEU A N 1
ATOM 833 C CA . LEU A 1 107 ? 9.722 -3.401 -7.063 1.00 87.06 107 LEU A CA 1
ATOM 834 C C . LEU A 1 107 ? 10.622 -3.501 -5.825 1.00 87.06 107 LEU A C 1
ATOM 836 O O . LEU A 1 107 ? 11.495 -2.656 -5.636 1.00 87.06 107 LEU A O 1
ATOM 840 N N . GLU A 1 108 ? 10.440 -4.507 -4.964 1.00 85.19 108 GLU A N 1
ATOM 841 C CA . GLU A 1 108 ? 11.330 -4.723 -3.814 1.00 85.19 108 GLU A CA 1
ATOM 842 C C . GLU A 1 108 ? 12.754 -5.091 -4.266 1.00 85.19 108 GLU A C 1
ATOM 844 O O . GLU A 1 108 ? 13.727 -4.608 -3.683 1.00 85.19 108 GLU A O 1
ATOM 849 N N . ALA A 1 109 ? 12.893 -5.908 -5.315 1.00 87.88 109 ALA A N 1
ATOM 850 C CA . ALA A 1 109 ? 14.189 -6.273 -5.881 1.00 87.88 109 ALA A CA 1
ATOM 851 C C . ALA A 1 109 ? 14.884 -5.079 -6.552 1.00 87.88 109 ALA A C 1
ATOM 853 O O . ALA A 1 109 ? 16.085 -4.887 -6.360 1.00 87.88 109 ALA A O 1
ATOM 854 N N . GLU A 1 110 ? 14.133 -4.260 -7.291 1.00 89.00 110 GLU A N 1
ATOM 855 C CA . GLU A 1 110 ? 14.646 -3.043 -7.918 1.00 89.00 110 GLU A CA 1
ATOM 856 C C . GLU A 1 110 ? 15.109 -2.030 -6.869 1.00 89.00 110 GLU A C 1
ATOM 858 O O . GLU A 1 110 ? 16.242 -1.556 -6.945 1.00 89.00 110 GLU A O 1
ATOM 863 N N . LYS A 1 111 ? 14.291 -1.760 -5.840 1.00 86.19 111 LYS A N 1
ATOM 864 C CA . LYS A 1 111 ? 14.668 -0.868 -4.729 1.00 86.19 111 LYS A CA 1
ATOM 865 C C . LYS A 1 111 ? 15.957 -1.327 -4.059 1.00 86.19 111 LYS A C 1
ATOM 867 O O . LYS A 1 111 ? 16.857 -0.522 -3.848 1.00 86.19 111 LYS A O 1
ATOM 872 N N . LYS A 1 112 ? 16.089 -2.629 -3.794 1.00 86.94 112 LYS A N 1
ATOM 873 C CA . LYS A 1 112 ? 17.310 -3.189 -3.209 1.00 86.94 112 LYS A CA 1
ATOM 874 C C . LYS A 1 112 ? 18.528 -3.004 -4.123 1.00 86.94 112 LYS A C 1
ATOM 876 O O . LYS A 1 112 ? 19.595 -2.636 -3.644 1.00 86.94 112 LYS A O 1
ATOM 881 N N . ALA A 1 113 ? 18.381 -3.232 -5.428 1.00 90.00 113 ALA A N 1
ATOM 882 C CA . ALA A 1 113 ? 19.467 -3.022 -6.385 1.00 90.00 113 ALA A CA 1
ATOM 883 C C . ALA A 1 113 ? 19.876 -1.539 -6.480 1.00 90.00 113 ALA A C 1
ATOM 885 O O . ALA A 1 113 ? 21.062 -1.226 -6.584 1.00 90.00 113 ALA A O 1
ATOM 886 N N . GLN A 1 114 ? 18.908 -0.621 -6.404 1.00 87.44 114 GLN A N 1
ATOM 887 C CA . GLN A 1 114 ? 19.167 0.819 -6.353 1.00 87.44 114 GLN A CA 1
ATOM 888 C C . GLN A 1 114 ? 19.892 1.220 -5.066 1.00 87.44 114 GLN A C 1
ATOM 890 O O . GLN A 1 114 ? 20.851 1.983 -5.132 1.00 87.44 114 GLN A O 1
ATOM 895 N N . GLU A 1 115 ? 19.481 0.690 -3.912 1.00 87.62 115 GLU A N 1
ATOM 896 C CA . GLU A 1 115 ? 20.160 0.912 -2.630 1.00 87.62 115 GLU A CA 1
ATOM 897 C C . GLU A 1 115 ? 21.608 0.405 -2.662 1.00 87.62 115 GLU A C 1
ATOM 899 O O . GLU A 1 115 ? 22.511 1.110 -2.218 1.00 87.62 115 GLU A O 1
ATOM 904 N N . GLU A 1 116 ? 21.852 -0.775 -3.239 1.00 89.31 116 GLU A N 1
ATOM 905 C CA . GLU A 1 116 ? 23.202 -1.324 -3.419 1.00 89.31 116 GLU A CA 1
ATOM 906 C C . GLU A 1 116 ? 24.050 -0.447 -4.353 1.00 89.31 116 GLU A C 1
ATOM 908 O O . GLU A 1 116 ? 25.186 -0.116 -4.016 1.00 89.31 116 GLU A O 1
ATOM 913 N N . SER A 1 117 ? 23.489 0.003 -5.482 1.00 88.25 117 SER A N 1
ATOM 914 C CA . SER A 1 117 ? 24.180 0.916 -6.402 1.00 88.25 117 SER A CA 1
ATOM 915 C C . SER A 1 117 ? 24.462 2.275 -5.763 1.00 88.25 117 SER A C 1
ATOM 917 O O . SER A 1 117 ? 25.543 2.831 -5.955 1.00 88.25 117 SER A O 1
ATOM 919 N N . LYS A 1 118 ? 23.517 2.812 -4.984 1.00 87.94 118 LYS A N 1
ATOM 920 C CA . LYS A 1 118 ? 23.690 4.066 -4.246 1.00 87.94 118 LYS A CA 1
ATOM 921 C C . LYS A 1 118 ? 24.785 3.923 -3.193 1.00 87.94 118 LYS A C 1
ATOM 923 O O . LYS A 1 118 ? 25.677 4.761 -3.149 1.00 87.94 118 LYS A O 1
ATOM 928 N N . ALA A 1 119 ? 24.775 2.836 -2.425 1.00 87.62 119 ALA A N 1
ATOM 929 C CA . ALA A 1 119 ? 25.811 2.550 -1.439 1.00 87.62 119 ALA A CA 1
ATOM 930 C C . ALA A 1 119 ? 27.198 2.376 -2.085 1.00 87.62 119 ALA A C 1
ATOM 932 O O . ALA A 1 119 ? 28.193 2.824 -1.524 1.00 87.62 119 ALA A O 1
ATOM 933 N N . GLU A 1 120 ? 27.284 1.762 -3.270 1.00 87.31 120 GLU A N 1
ATOM 934 C CA . GLU A 1 120 ? 28.541 1.643 -4.019 1.00 87.31 120 GLU A CA 1
ATOM 935 C C . GLU A 1 120 ? 29.036 3.002 -4.534 1.00 87.31 120 GLU A C 1
ATOM 937 O O . GLU A 1 120 ? 30.223 3.303 -4.407 1.00 87.31 120 GLU A O 1
ATOM 942 N N . LYS A 1 121 ? 28.134 3.851 -5.050 1.00 83.06 121 LYS A N 1
ATOM 943 C CA . LYS A 1 121 ? 28.455 5.232 -5.450 1.00 83.06 121 LYS A CA 1
ATOM 944 C C . LYS A 1 121 ? 28.941 6.067 -4.265 1.00 83.06 121 LYS A C 1
ATOM 946 O O . LYS A 1 121 ? 29.943 6.756 -4.397 1.00 83.06 121 LYS A O 1
ATOM 951 N N . GLU A 1 122 ? 28.273 5.975 -3.116 1.00 85.25 122 GLU A N 1
ATOM 952 C CA . GLU A 1 122 ? 28.666 6.666 -1.877 1.00 85.25 122 GLU A CA 1
ATOM 953 C C . GLU A 1 122 ? 29.995 6.145 -1.312 1.00 85.25 122 GLU A C 1
ATOM 955 O O . GLU A 1 122 ? 30.753 6.892 -0.698 1.00 85.25 122 GLU A O 1
ATOM 960 N N . ALA A 1 123 ? 30.298 4.861 -1.519 1.00 85.75 123 ALA A N 1
ATOM 961 C CA . ALA A 1 123 ? 31.574 4.266 -1.137 1.00 85.75 123 ALA A CA 1
ATOM 962 C C . ALA A 1 123 ? 32.711 4.575 -2.129 1.00 85.75 123 ALA A C 1
ATOM 964 O O . ALA A 1 123 ? 33.874 4.273 -1.832 1.00 85.75 123 ALA A O 1
ATOM 965 N N . MET A 1 124 ? 32.407 5.147 -3.300 1.00 81.56 124 MET A N 1
ATOM 966 C CA . MET A 1 124 ? 33.416 5.515 -4.285 1.00 81.56 124 MET A CA 1
ATOM 967 C C . MET A 1 124 ? 34.182 6.756 -3.796 1.00 81.56 124 MET A C 1
ATOM 969 O O . MET A 1 124 ? 33.563 7.731 -3.377 1.00 81.56 124 MET A O 1
ATOM 973 N N . PRO A 1 125 ? 35.528 6.748 -3.816 1.00 78.12 125 PRO A N 1
ATOM 974 C CA . PRO A 1 125 ? 36.307 7.920 -3.433 1.00 78.12 125 PRO A CA 1
ATOM 975 C C . PRO A 1 125 ? 36.026 9.095 -4.376 1.00 78.12 125 PRO A C 1
ATOM 977 O O . PRO A 1 125 ? 35.852 8.885 -5.579 1.00 78.12 125 PRO A O 1
ATOM 980 N N . ASP A 1 126 ? 36.038 10.314 -3.825 1.00 77.50 126 ASP A N 1
ATOM 981 C CA . ASP A 1 126 ? 35.820 11.552 -4.578 1.00 77.50 126 ASP A CA 1
ATOM 982 C C . ASP A 1 126 ? 36.672 11.596 -5.850 1.00 77.50 126 ASP A C 1
ATOM 984 O O . ASP A 1 126 ? 37.878 11.308 -5.845 1.00 77.50 126 ASP A O 1
ATOM 988 N N . LEU A 1 127 ? 36.023 11.978 -6.951 1.00 73.25 127 LEU A N 1
ATOM 989 C CA . LEU A 1 127 ? 36.696 12.232 -8.217 1.00 73.25 127 LEU A CA 1
ATOM 990 C C . LEU A 1 127 ? 37.795 13.290 -8.003 1.00 73.25 127 LEU A C 1
ATOM 992 O O . LEU A 1 127 ? 37.592 14.261 -7.270 1.00 73.25 127 LEU A O 1
ATOM 996 N N . PRO A 1 128 ? 38.972 13.133 -8.631 1.00 74.38 128 PRO A N 1
ATOM 997 C CA . PRO A 1 128 ? 40.016 14.143 -8.548 1.00 74.38 128 PRO A CA 1
ATOM 998 C C . PRO A 1 128 ? 39.513 15.474 -9.125 1.00 74.38 128 PRO A C 1
ATOM 1000 O O . PRO A 1 128 ? 38.938 15.499 -10.211 1.00 74.38 128 PRO A O 1
ATOM 1003 N N . ASP A 1 129 ? 39.761 16.573 -8.405 1.00 78.44 129 ASP A N 1
ATOM 1004 C CA . ASP A 1 129 ? 39.345 17.923 -8.805 1.00 78.44 129 ASP A CA 1
ATOM 1005 C C . ASP A 1 129 ? 39.857 18.254 -10.227 1.00 78.44 129 ASP A C 1
ATOM 1007 O O . ASP A 1 129 ? 41.077 18.193 -10.461 1.00 78.44 129 ASP A O 1
ATOM 1011 N N . PRO A 1 130 ? 38.970 18.625 -11.177 1.00 73.31 130 PRO A N 1
ATOM 1012 C CA . PRO A 1 130 ? 39.343 18.950 -12.557 1.00 73.31 130 PRO A CA 1
ATOM 1013 C C . PRO A 1 130 ? 40.370 20.088 -12.646 1.00 73.31 130 PRO A C 1
ATOM 1015 O O . PRO A 1 130 ? 41.126 20.180 -13.616 1.00 73.31 130 PRO A O 1
ATOM 1018 N N . SER A 1 131 ? 40.466 20.925 -11.611 1.00 76.00 131 SER A N 1
ATOM 1019 C CA . SER A 1 131 ? 41.446 22.008 -11.510 1.00 76.00 131 SER A CA 1
ATOM 1020 C C . SER A 1 131 ? 42.895 21.510 -11.445 1.00 76.00 131 SER A C 1
ATOM 1022 O O . SER A 1 131 ? 43.804 22.225 -11.866 1.00 76.00 131 SER A O 1
ATOM 1024 N N . ASN A 1 132 ? 43.119 20.287 -10.948 1.00 76.31 132 ASN A N 1
ATOM 1025 C CA . ASN A 1 132 ? 44.439 19.659 -10.824 1.00 76.31 132 ASN A CA 1
ATOM 1026 C C . ASN A 1 132 ? 44.796 18.746 -12.007 1.00 76.31 132 ASN A C 1
ATOM 1028 O O . ASN A 1 132 ? 45.867 18.130 -12.008 1.00 76.31 132 ASN A O 1
ATOM 1032 N N . MET A 1 133 ? 43.930 18.643 -13.020 1.00 77.88 133 MET A N 1
ATOM 1033 C CA . MET A 1 133 ? 44.222 17.847 -14.206 1.00 77.88 133 MET A CA 1
ATOM 1034 C C . MET A 1 133 ? 45.211 18.600 -15.114 1.00 77.88 133 MET A C 1
ATOM 1036 O O . MET A 1 133 ? 45.037 19.799 -15.353 1.00 77.88 133 MET A O 1
ATOM 1040 N N . PRO A 1 134 ? 46.259 17.941 -15.644 1.00 78.94 134 PRO A N 1
ATOM 1041 C CA . PRO A 1 134 ? 47.154 18.573 -16.604 1.00 78.94 134 PRO A CA 1
ATOM 1042 C C . PRO A 1 134 ? 46.359 18.961 -17.853 1.00 78.94 134 PRO A C 1
ATOM 1044 O O . PRO A 1 134 ? 45.938 18.103 -18.628 1.00 78.94 134 PRO A O 1
ATOM 1047 N N . LYS A 1 135 ? 46.138 20.265 -18.035 1.00 80.50 135 LYS A N 1
ATOM 1048 C CA . LYS A 1 135 ? 45.448 20.788 -19.213 1.00 80.50 135 LYS A CA 1
ATOM 1049 C C . LYS A 1 135 ? 46.292 20.535 -20.454 1.00 80.50 135 LYS A C 1
ATOM 1051 O O . LYS A 1 135 ? 47.514 20.709 -20.432 1.00 80.50 135 LYS A O 1
ATOM 1056 N N . VAL A 1 136 ? 45.622 20.147 -21.536 1.00 77.31 136 VAL A N 1
ATOM 1057 C CA . VAL A 1 136 ? 46.240 20.109 -22.860 1.00 77.31 136 VAL A CA 1
ATOM 1058 C C . VAL A 1 136 ? 46.759 21.523 -23.145 1.00 77.31 136 VAL A C 1
ATOM 1060 O O . VAL A 1 136 ? 45.989 22.477 -23.009 1.00 77.31 136 VAL A O 1
ATOM 1063 N N . PRO A 1 137 ? 48.056 21.695 -23.452 1.00 79.56 137 PRO A N 1
ATOM 1064 C CA . PRO A 1 137 ? 48.590 23.010 -23.766 1.00 79.56 137 PRO A CA 1
ATOM 1065 C C . PRO A 1 137 ? 47.864 23.576 -24.985 1.00 79.56 137 PRO A C 1
ATOM 1067 O O . PRO A 1 137 ? 47.504 22.831 -25.899 1.00 79.56 137 PRO A O 1
ATOM 1070 N N . GLU A 1 138 ? 47.654 24.892 -24.984 1.00 79.94 138 GLU A N 1
ATOM 1071 C CA . GLU A 1 138 ? 47.018 25.581 -26.103 1.00 79.94 138 GLU A CA 1
ATOM 1072 C C . GLU A 1 138 ? 47.720 25.217 -27.421 1.00 79.94 138 GLU A C 1
ATOM 1074 O O . GLU A 1 138 ? 48.956 25.111 -27.454 1.00 79.94 138 GLU A O 1
ATOM 1079 N N . PRO A 1 139 ? 46.956 24.993 -28.507 1.00 76.75 139 PRO A N 1
ATOM 1080 C CA . PRO A 1 139 ? 47.540 24.635 -29.786 1.00 76.75 139 PRO A CA 1
ATOM 1081 C C . PRO A 1 139 ? 48.535 25.717 -30.205 1.00 76.75 139 PRO A C 1
ATOM 1083 O O . PRO A 1 139 ? 48.228 26.911 -30.196 1.00 76.75 139 PRO A O 1
ATOM 1086 N N . LEU A 1 140 ? 49.748 25.292 -30.567 1.00 73.81 140 LEU A N 1
ATOM 1087 C CA . LEU A 1 140 ? 50.751 26.197 -31.116 1.00 73.81 140 LEU A CA 1
ATOM 1088 C C . LEU A 1 140 ? 50.158 26.922 -32.326 1.00 73.81 140 LEU A C 1
ATOM 1090 O O . LEU A 1 140 ? 49.471 26.308 -33.146 1.00 73.81 140 LEU A O 1
ATOM 1094 N N . GLN A 1 141 ? 50.454 28.218 -32.450 1.00 72.62 141 GLN A N 1
ATOM 1095 C CA . GLN A 1 141 ? 50.080 28.973 -33.641 1.00 72.62 141 GLN A CA 1
ATOM 1096 C C . GLN A 1 141 ? 50.608 28.243 -34.876 1.00 72.62 141 GLN A C 1
ATOM 1098 O O . GLN A 1 141 ? 51.782 27.861 -34.927 1.00 72.62 141 GLN A O 1
ATOM 1103 N N . THR A 1 142 ? 49.734 28.036 -35.862 1.00 67.19 142 THR A N 1
ATOM 1104 C CA . THR A 1 142 ? 50.120 27.456 -37.147 1.00 67.19 142 THR A CA 1
ATOM 1105 C C . THR A 1 142 ? 51.276 28.281 -37.708 1.00 67.19 142 THR A C 1
ATOM 1107 O O . THR A 1 142 ? 51.129 29.504 -37.817 1.00 67.19 142 THR A O 1
ATOM 1110 N N . PRO A 1 143 ? 52.434 27.670 -38.017 1.00 70.31 143 PRO A N 1
ATOM 1111 C CA . PRO A 1 143 ? 53.569 28.428 -38.511 1.00 70.31 143 PRO A CA 1
ATOM 1112 C C . PRO A 1 143 ? 53.151 29.153 -39.785 1.00 70.31 143 PRO A C 1
ATOM 1114 O O . PRO A 1 143 ? 52.514 28.568 -40.662 1.00 70.31 143 PRO A O 1
ATOM 1117 N N . VAL A 1 144 ? 53.504 30.434 -39.874 1.00 68.19 144 VAL A N 1
ATOM 1118 C CA . VAL A 1 144 ? 53.266 31.223 -41.081 1.00 68.19 144 VAL A CA 1
ATOM 1119 C C . VAL A 1 144 ? 53.982 30.504 -42.218 1.00 68.19 144 VAL A C 1
ATOM 1121 O O . VAL A 1 144 ? 55.194 30.283 -42.135 1.00 68.19 144 VAL A O 1
ATOM 1124 N N . SER A 1 145 ? 53.219 30.076 -43.227 1.00 69.81 145 SER A N 1
ATOM 1125 C CA . SER A 1 145 ? 53.753 29.419 -44.418 1.00 69.81 145 SER A CA 1
ATOM 1126 C C . SER A 1 145 ? 54.921 30.253 -44.931 1.00 69.81 145 SER A C 1
ATOM 1128 O O . SER A 1 145 ? 54.766 31.438 -45.231 1.00 69.81 145 SER A O 1
ATOM 1130 N N . LEU A 1 146 ? 56.121 29.670 -44.921 1.00 61.97 146 LEU A N 1
ATOM 1131 C CA . LEU A 1 146 ? 57.315 30.355 -45.389 1.00 61.97 146 LEU A CA 1
ATOM 1132 C C . LEU A 1 146 ? 57.086 30.602 -46.879 1.00 61.97 146 LEU A C 1
ATOM 1134 O O . LEU A 1 146 ? 56.956 29.630 -47.622 1.00 61.97 146 LEU A O 1
ATOM 1138 N N . GLY A 1 147 ? 56.950 31.882 -47.244 1.00 62.47 147 GLY A N 1
ATOM 1139 C CA . GLY A 1 147 ? 56.513 32.388 -48.547 1.00 62.47 147 GLY A CA 1
ATOM 1140 C C . GLY A 1 147 ? 56.796 31.440 -49.708 1.00 62.47 147 GLY A C 1
ATOM 1141 O O . GLY A 1 147 ? 57.918 30.953 -49.877 1.00 62.47 147 GLY A O 1
ATOM 1142 N N . GLY A 1 148 ? 55.738 31.151 -50.468 1.00 62.06 148 GLY A N 1
ATOM 1143 C CA . GLY A 1 148 ? 55.727 30.145 -51.522 1.00 62.06 148 GLY A CA 1
ATOM 1144 C C . GLY A 1 148 ? 56.901 30.264 -52.496 1.00 62.06 148 GLY A C 1
ATOM 1145 O O . GLY A 1 148 ? 57.476 31.329 -52.708 1.00 62.06 148 GLY A O 1
ATOM 1146 N N . LEU A 1 149 ? 57.223 29.137 -53.133 1.00 56.31 149 LEU A N 1
ATOM 1147 C CA . LEU A 1 149 ? 58.310 28.931 -54.104 1.00 56.31 149 LEU A CA 1
ATOM 1148 C C . LEU A 1 149 ? 58.466 30.017 -55.195 1.00 56.31 149 LEU A C 1
ATOM 1150 O O . LEU A 1 149 ? 59.522 30.078 -55.824 1.00 56.31 149 LEU A O 1
ATOM 1154 N N . ALA A 1 150 ? 57.459 30.869 -55.402 1.00 55.25 150 ALA A N 1
ATOM 1155 C CA . ALA A 1 150 ? 57.464 31.991 -56.334 1.00 55.25 150 ALA A CA 1
ATOM 1156 C C . ALA A 1 150 ? 58.591 33.009 -56.064 1.00 55.25 150 ALA A C 1
ATOM 1158 O O . ALA A 1 150 ? 59.275 33.415 -57.000 1.00 55.25 150 ALA A O 1
ATOM 1159 N N . GLU A 1 151 ? 58.860 33.357 -54.801 1.00 52.44 151 GLU A N 1
ATOM 1160 C CA . GLU A 1 151 ? 59.824 34.422 -54.465 1.00 52.44 151 GLU A CA 1
ATOM 1161 C C . GLU A 1 151 ? 61.289 33.986 -54.684 1.00 52.44 151 GLU A C 1
ATOM 1163 O O . GLU A 1 151 ? 62.169 34.794 -54.971 1.00 52.44 151 GLU A O 1
ATOM 1168 N N . ARG A 1 152 ? 61.564 32.674 -54.633 1.00 53.50 152 ARG A N 1
ATOM 1169 C CA . ARG A 1 152 ? 62.901 32.104 -54.892 1.00 53.50 152 ARG A CA 1
ATOM 1170 C C . ARG A 1 152 ? 63.181 31.823 -56.370 1.00 53.50 152 ARG A C 1
ATOM 1172 O O . ARG A 1 152 ? 64.335 31.586 -56.720 1.00 53.50 152 ARG A O 1
ATOM 1179 N N . ALA A 1 153 ? 62.158 31.831 -57.226 1.00 58.16 153 ALA A N 1
ATOM 1180 C CA . ALA A 1 153 ? 62.282 31.510 -58.649 1.00 58.16 153 ALA A CA 1
ATOM 1181 C C . ALA A 1 153 ? 62.702 32.707 -59.529 1.00 58.16 153 ALA A C 1
ATOM 1183 O O . ALA A 1 153 ? 62.886 32.529 -60.731 1.00 58.16 153 ALA A O 1
ATOM 1184 N N . GLY A 1 154 ? 62.898 33.901 -58.952 1.00 48.31 154 GLY A N 1
ATOM 1185 C CA . GLY A 1 154 ? 63.435 35.069 -59.664 1.00 48.31 154 GLY A CA 1
ATOM 1186 C C . GLY A 1 154 ? 62.508 35.637 -60.743 1.00 48.31 154 GLY A C 1
ATOM 1187 O O . GLY A 1 154 ? 62.986 36.164 -61.744 1.00 48.31 154 GLY A O 1
ATOM 1188 N N . ILE A 1 155 ? 61.193 35.501 -60.567 1.00 47.59 155 ILE A N 1
ATOM 1189 C CA . ILE A 1 155 ? 60.200 36.101 -61.459 1.00 47.59 155 ILE A CA 1
ATOM 1190 C C . ILE A 1 155 ? 59.825 37.462 -60.869 1.00 47.59 155 ILE A C 1
ATOM 1192 O O . ILE A 1 155 ? 59.032 37.539 -59.937 1.00 47.59 155 ILE A O 1
ATOM 1196 N N . ASP A 1 156 ? 60.414 38.529 -61.410 1.00 48.12 156 ASP A N 1
ATOM 1197 C CA . ASP A 1 156 ? 59.962 39.896 -61.149 1.00 48.12 156 ASP A CA 1
ATOM 1198 C C . ASP A 1 156 ? 58.619 40.111 -61.859 1.00 48.12 156 ASP A C 1
ATOM 1200 O O . ASP A 1 156 ? 58.567 40.350 -63.069 1.00 48.12 156 ASP A O 1
ATOM 1204 N N . SER A 1 157 ? 57.517 40.029 -61.117 1.00 41.47 157 SER A N 1
ATOM 1205 C CA . SER A 1 157 ? 56.217 40.523 -61.568 1.00 41.47 157 SER A CA 1
ATOM 1206 C C . SER A 1 157 ? 55.933 41.887 -60.940 1.00 41.47 157 SER A C 1
ATOM 1208 O O . SER A 1 157 ? 55.704 42.026 -59.742 1.00 41.47 157 SER A O 1
ATOM 1210 N N . VAL A 1 158 ? 56.008 42.874 -61.829 1.00 39.28 158 VAL A N 1
ATOM 1211 C CA . VAL A 1 158 ? 55.589 44.276 -61.760 1.00 39.28 158 VAL A CA 1
ATOM 1212 C C . VAL A 1 158 ? 54.288 44.487 -60.977 1.00 39.28 158 VAL A C 1
ATOM 1214 O O . VAL A 1 158 ? 53.376 43.669 -61.046 1.00 39.28 158 VAL A O 1
ATOM 1217 N N . GLU A 1 159 ? 54.215 45.636 -60.292 1.00 44.97 159 GLU A N 1
ATOM 1218 C CA . GLU A 1 159 ? 53.027 46.199 -59.642 1.00 44.97 159 GLU A CA 1
ATOM 1219 C C . GLU A 1 159 ? 51.743 45.961 -60.454 1.00 44.97 159 GLU A C 1
ATOM 1221 O O . GLU A 1 159 ? 51.542 46.518 -61.534 1.00 44.97 159 GLU A O 1
ATOM 1226 N N . GLY A 1 160 ? 50.860 45.142 -59.893 1.00 33.19 160 GLY A N 1
ATOM 1227 C CA . GLY A 1 160 ? 49.553 44.833 -60.441 1.00 33.19 160 GLY A CA 1
ATOM 1228 C C . GLY A 1 160 ? 48.740 44.132 -59.369 1.00 33.19 160 GLY A C 1
ATOM 1229 O O . GLY A 1 160 ? 49.052 43.020 -58.962 1.00 33.19 160 GLY A O 1
ATOM 1230 N N . ASN A 1 161 ? 47.738 44.836 -58.864 1.00 43.38 161 ASN A N 1
ATOM 1231 C CA . ASN A 1 161 ? 46.753 44.341 -57.922 1.00 43.38 161 ASN A CA 1
ATOM 1232 C C . ASN A 1 161 ? 45.890 43.282 -58.631 1.00 43.38 161 ASN A C 1
ATOM 1234 O O . ASN A 1 161 ? 44.880 43.643 -59.224 1.00 43.38 161 ASN A O 1
ATOM 1238 N N . GLU A 1 162 ? 46.301 42.014 -58.628 1.00 32.50 162 GLU A N 1
ATOM 1239 C CA . GLU A 1 162 ? 45.469 40.894 -59.081 1.00 32.50 162 GLU A CA 1
ATOM 1240 C C . GLU A 1 162 ? 45.621 39.700 -58.134 1.00 32.50 162 GLU A C 1
ATOM 1242 O O . GLU A 1 162 ? 46.710 39.174 -57.896 1.00 32.50 162 GLU A O 1
ATOM 1247 N N . GLU A 1 163 ? 44.480 39.314 -57.569 1.00 42.06 163 GLU A N 1
ATOM 1248 C CA . GLU A 1 163 ? 44.243 38.094 -56.815 1.00 42.06 163 GLU A CA 1
ATOM 1249 C C . GLU A 1 163 ? 44.623 36.886 -57.681 1.00 42.06 163 GLU A C 1
ATOM 1251 O O . GLU A 1 163 ? 44.017 36.633 -58.721 1.00 42.06 163 GLU A O 1
ATOM 1256 N N . ILE A 1 164 ? 45.631 36.125 -57.257 1.00 38.88 164 ILE A N 1
ATOM 1257 C CA . ILE A 1 164 ? 45.913 34.816 -57.846 1.00 38.88 164 ILE A CA 1
ATOM 1258 C C . ILE A 1 164 ? 45.162 33.784 -57.007 1.00 38.88 164 ILE A C 1
ATOM 1260 O O . ILE A 1 164 ? 45.618 33.370 -55.941 1.00 38.88 164 ILE A O 1
ATOM 1264 N N . GLU A 1 165 ? 43.983 33.405 -57.499 1.00 45.34 165 GLU A N 1
ATOM 1265 C CA . GLU A 1 165 ? 43.187 32.280 -57.015 1.00 45.34 165 GLU A CA 1
ATOM 1266 C C . GLU A 1 165 ? 44.017 30.991 -57.058 1.00 45.34 165 GLU A C 1
ATOM 1268 O O . GLU A 1 165 ? 44.294 30.437 -58.125 1.00 45.34 165 GLU A O 1
ATOM 1273 N N . ASN A 1 166 ? 44.390 30.481 -55.884 1.00 41.53 166 ASN A N 1
ATOM 1274 C CA . ASN A 1 166 ? 44.919 29.133 -55.749 1.00 41.53 166 ASN A CA 1
ATOM 1275 C C . ASN A 1 166 ? 43.773 28.219 -55.289 1.00 41.53 166 ASN A C 1
ATOM 1277 O O . ASN A 1 166 ? 43.409 28.191 -54.120 1.00 41.53 166 ASN A O 1
ATOM 1281 N N . SER A 1 167 ? 43.152 27.560 -56.271 1.00 41.84 167 SER A N 1
ATOM 1282 C CA . SER A 1 167 ? 42.185 26.451 -56.194 1.00 41.84 167 SER A CA 1
ATOM 1283 C C . SER A 1 167 ? 41.587 26.133 -54.810 1.00 41.84 167 SER A C 1
ATOM 1285 O O . SER A 1 167 ? 42.131 25.332 -54.048 1.00 41.84 167 SER A O 1
ATOM 1287 N N . GLY A 1 168 ? 40.397 26.676 -54.547 1.00 45.75 168 GLY A N 1
ATOM 1288 C CA . GLY A 1 168 ? 39.638 26.541 -53.301 1.00 45.75 168 GLY A CA 1
ATOM 1289 C C . GLY A 1 168 ? 39.043 25.160 -53.004 1.00 45.75 168 GLY A C 1
ATOM 1290 O O . GLY A 1 168 ? 37.883 25.087 -52.633 1.00 45.75 168 GLY A O 1
ATOM 1291 N N . THR A 1 169 ? 39.800 24.067 -53.149 1.00 51.75 169 THR A N 1
ATOM 1292 C CA . THR A 1 169 ? 39.325 22.723 -52.745 1.00 51.75 169 THR A CA 1
ATOM 1293 C C . THR A 1 169 ? 39.902 22.287 -51.397 1.00 51.75 169 THR A C 1
ATOM 1295 O O . THR A 1 169 ? 39.188 21.680 -50.610 1.00 51.75 169 THR A O 1
ATOM 1298 N N . GLU A 1 170 ? 41.160 22.613 -51.085 1.00 51.28 170 GLU A N 1
ATOM 1299 C CA . GLU A 1 170 ? 41.791 22.199 -49.817 1.00 51.28 170 GLU A CA 1
ATOM 1300 C C . GLU A 1 170 ? 41.377 23.092 -48.640 1.00 51.28 170 GLU A C 1
ATOM 1302 O O . GLU A 1 170 ? 41.001 22.569 -47.592 1.00 51.28 170 GLU A O 1
ATOM 1307 N N . ASP A 1 171 ? 41.325 24.414 -48.832 1.00 56.25 171 ASP A N 1
ATOM 1308 C CA . ASP A 1 171 ? 40.877 25.352 -47.791 1.00 56.25 171 ASP A CA 1
ATOM 1309 C C . ASP A 1 171 ? 39.407 25.129 -47.411 1.00 56.25 171 ASP A C 1
ATOM 1311 O O . ASP A 1 171 ? 39.058 25.173 -46.237 1.00 56.25 171 ASP A O 1
ATOM 1315 N N . GLN A 1 172 ? 38.548 24.785 -48.378 1.00 60.62 172 GLN A N 1
ATOM 1316 C CA . GLN A 1 172 ? 37.145 24.442 -48.107 1.00 60.62 172 GLN A CA 1
ATOM 1317 C C . GLN A 1 172 ? 37.002 23.130 -47.324 1.00 60.62 172 GLN A C 1
ATOM 1319 O O . GLN A 1 172 ? 36.127 23.012 -46.468 1.00 60.62 172 GLN A O 1
ATOM 1324 N N . VAL A 1 173 ? 37.855 22.135 -47.593 1.00 71.69 173 VAL A N 1
ATOM 1325 C CA . VAL A 1 173 ? 37.835 20.850 -46.876 1.00 71.69 173 VAL A CA 1
ATOM 1326 C C . VAL A 1 173 ? 38.360 21.010 -45.448 1.00 71.69 173 VAL A C 1
ATOM 1328 O O . VAL A 1 173 ? 37.783 20.440 -44.524 1.00 71.69 173 VAL A O 1
ATOM 1331 N N . ILE A 1 174 ? 39.420 21.799 -45.248 1.00 71.75 174 ILE A N 1
ATOM 1332 C CA . ILE A 1 174 ? 39.963 22.103 -43.917 1.00 71.75 174 ILE A CA 1
ATOM 1333 C C . ILE A 1 174 ? 38.965 22.936 -43.104 1.00 71.75 174 ILE A C 1
ATOM 1335 O O . ILE A 1 174 ? 38.742 22.625 -41.933 1.00 71.75 174 ILE A O 1
ATOM 1339 N N . GLU A 1 175 ? 38.320 23.933 -43.714 1.00 74.81 175 GLU A N 1
ATOM 1340 C CA . GLU A 1 175 ? 37.323 24.759 -43.026 1.00 74.81 175 GLU A CA 1
ATOM 1341 C C . GLU A 1 175 ? 36.084 23.935 -42.650 1.00 74.81 175 GLU A C 1
ATOM 1343 O O . GLU A 1 175 ? 35.643 23.986 -41.506 1.00 74.81 175 GLU A O 1
ATOM 1348 N N . SER A 1 176 ? 35.611 23.054 -43.541 1.00 77.81 176 SER A N 1
ATOM 1349 C CA . SER A 1 176 ? 34.509 22.128 -43.236 1.00 77.81 176 SER A CA 1
ATOM 1350 C C . SER A 1 176 ? 34.840 21.172 -42.084 1.00 77.81 176 SER A C 1
ATOM 1352 O O . SER A 1 176 ? 33.987 20.887 -41.244 1.00 77.81 176 SER A O 1
ATOM 1354 N N . LEU A 1 177 ? 36.079 20.674 -42.004 1.00 75.19 177 LEU A N 1
ATOM 1355 C CA . LEU A 1 177 ? 36.515 19.851 -40.873 1.00 75.19 177 LEU A CA 1
ATOM 1356 C C . LEU A 1 177 ? 36.571 20.665 -39.576 1.00 75.19 177 LEU A C 1
ATOM 1358 O O . LEU A 1 177 ? 36.215 20.148 -38.518 1.00 75.19 177 LEU A O 1
ATOM 1362 N N . ARG A 1 178 ? 36.996 21.928 -39.648 1.00 80.00 178 ARG A N 1
ATOM 1363 C CA . ARG A 1 178 ? 37.115 22.823 -38.496 1.00 80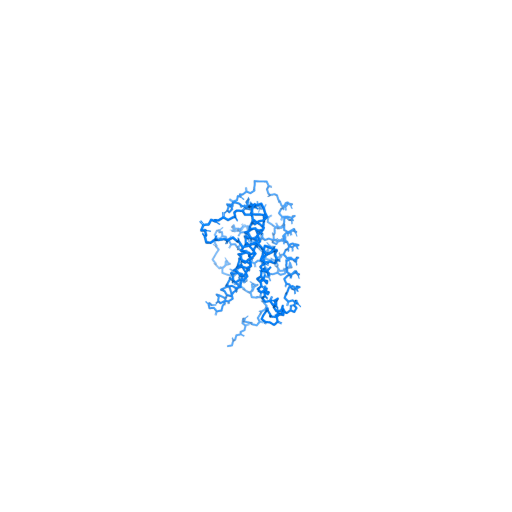.00 178 ARG A CA 1
ATOM 1364 C C . ARG A 1 178 ? 35.755 23.221 -37.933 1.00 80.00 178 ARG A C 1
ATOM 1366 O O . ARG A 1 178 ? 35.579 23.113 -36.723 1.00 80.00 178 ARG A O 1
ATOM 1373 N N . GLU A 1 179 ? 34.798 23.573 -38.789 1.00 77.88 179 GLU A N 1
ATOM 1374 C CA . GLU A 1 179 ? 33.398 23.805 -38.404 1.00 77.88 179 GLU A CA 1
ATOM 1375 C C . GLU A 1 179 ? 32.826 22.569 -37.707 1.00 77.88 179 GLU A C 1
ATOM 1377 O O . GLU A 1 179 ? 32.348 22.658 -36.579 1.00 77.88 179 GLU A O 1
ATOM 1382 N N . ARG A 1 180 ? 33.017 21.384 -38.300 1.00 79.56 180 ARG A N 1
ATOM 1383 C CA . ARG A 1 180 ? 32.531 20.131 -37.713 1.00 79.56 180 ARG A CA 1
ATOM 1384 C C . ARG A 1 180 ? 33.195 19.794 -36.378 1.00 79.56 180 ARG A C 1
ATOM 1386 O O . ARG A 1 180 ? 32.588 19.140 -35.545 1.00 79.56 180 ARG A O 1
ATOM 1393 N N . THR A 1 181 ? 34.444 20.200 -36.158 1.00 81.75 181 THR A N 1
ATOM 1394 C CA . THR A 1 181 ? 35.113 19.984 -34.862 1.00 81.75 181 THR A CA 1
ATOM 1395 C C . THR A 1 181 ? 34.630 20.993 -33.817 1.00 81.75 181 THR A C 1
ATOM 1397 O O . THR A 1 181 ? 34.515 20.643 -32.644 1.00 81.75 181 THR A O 1
ATOM 1400 N N . GLY A 1 182 ? 34.308 22.220 -34.239 1.00 82.31 182 GLY A N 1
ATOM 1401 C CA . GLY A 1 182 ? 33.683 23.245 -33.402 1.00 82.31 182 GLY A CA 1
ATOM 1402 C C . GLY A 1 182 ? 32.305 22.818 -32.905 1.00 82.31 182 GLY A C 1
ATOM 1403 O O . GLY A 1 182 ? 32.099 22.781 -31.698 1.00 82.31 182 GLY A O 1
ATOM 1404 N N . GLU A 1 183 ? 31.431 22.371 -33.812 1.00 77.38 183 GLU A N 1
ATOM 1405 C CA . GLU A 1 183 ? 30.095 21.847 -33.476 1.00 77.38 183 GLU A CA 1
ATOM 1406 C C . GLU A 1 183 ? 30.171 20.706 -32.449 1.00 77.38 183 GLU A C 1
ATOM 1408 O O . GLU A 1 183 ? 29.442 20.691 -31.465 1.00 77.38 183 GLU A O 1
ATOM 1413 N N . TRP A 1 184 ? 31.115 19.773 -32.621 1.00 75.12 184 TRP A N 1
ATOM 1414 C CA . TRP A 1 184 ? 31.295 18.664 -31.677 1.00 75.12 184 TRP A CA 1
ATOM 1415 C C . TRP A 1 184 ? 31.804 19.121 -30.309 1.00 75.12 184 TRP A C 1
ATOM 1417 O O . TRP A 1 184 ? 31.511 18.474 -29.308 1.00 75.12 184 TRP A O 1
ATOM 1427 N N . THR A 1 185 ? 32.586 20.199 -30.260 1.00 81.25 185 THR A N 1
ATOM 1428 C CA . THR A 1 185 ? 33.087 20.754 -28.997 1.00 81.25 185 THR A CA 1
ATOM 1429 C C . THR A 1 185 ? 31.963 21.480 -28.258 1.00 81.25 185 THR A C 1
ATOM 1431 O O . THR A 1 185 ? 31.806 21.284 -27.057 1.00 81.25 185 THR A O 1
ATOM 1434 N N . GLU A 1 186 ? 31.129 22.233 -28.978 1.00 78.81 186 GLU A N 1
ATOM 1435 C CA . GLU A 1 186 ? 29.937 22.886 -28.424 1.00 78.81 186 GLU A CA 1
ATOM 1436 C C . GLU A 1 186 ? 28.922 21.859 -27.900 1.00 78.81 186 GLU A C 1
ATOM 1438 O O . GLU A 1 186 ? 28.475 21.976 -26.761 1.00 78.81 186 GLU A O 1
ATOM 1443 N N . ASP A 1 187 ? 28.645 20.794 -28.658 1.00 77.19 187 ASP A N 1
ATOM 1444 C CA . ASP A 1 187 ? 27.761 19.699 -28.233 1.00 77.19 187 ASP A CA 1
ATOM 1445 C C . ASP A 1 187 ? 28.261 18.985 -26.963 1.00 77.19 187 ASP A C 1
ATOM 1447 O O . ASP A 1 187 ? 27.464 18.491 -26.157 1.00 77.19 187 ASP A O 1
ATOM 1451 N N . ILE A 1 188 ? 29.583 18.863 -26.795 1.00 80.88 188 ILE A N 1
ATOM 1452 C CA . ILE A 1 188 ? 30.190 18.265 -25.597 1.00 80.88 188 ILE A CA 1
ATOM 1453 C C . ILE A 1 188 ? 30.043 19.213 -24.407 1.00 80.88 188 ILE A C 1
ATOM 1455 O O . ILE A 1 188 ? 29.583 18.768 -23.357 1.00 80.88 188 ILE A O 1
ATOM 1459 N N . ASP A 1 189 ? 30.356 20.499 -24.577 1.00 72.19 189 ASP A N 1
ATOM 1460 C CA . ASP A 1 189 ? 30.222 21.511 -23.524 1.00 72.19 189 ASP A CA 1
ATOM 1461 C C . ASP A 1 189 ? 28.758 21.694 -23.085 1.00 72.19 189 ASP A C 1
ATOM 1463 O O . ASP A 1 189 ? 28.474 21.908 -21.903 1.00 72.19 189 ASP A O 1
ATOM 1467 N N . GLU A 1 190 ? 27.799 21.603 -24.012 1.00 74.88 190 GLU A N 1
ATOM 1468 C CA . GLU A 1 190 ? 26.369 21.616 -23.692 1.00 74.88 190 GLU A CA 1
ATOM 1469 C C . GLU A 1 190 ? 25.958 20.377 -22.898 1.00 74.88 190 GLU A C 1
ATOM 1471 O O . GLU A 1 190 ? 25.282 20.501 -21.876 1.00 74.88 190 GLU A O 1
ATOM 1476 N N . LYS A 1 191 ? 26.410 19.184 -23.305 1.00 70.19 191 LYS A N 1
ATOM 1477 C CA . LYS A 1 191 ? 26.153 17.951 -22.545 1.00 70.19 191 LYS A CA 1
ATOM 1478 C C . LYS A 1 191 ? 26.791 17.984 -21.164 1.00 70.19 191 LYS A C 1
ATOM 1480 O O . LYS A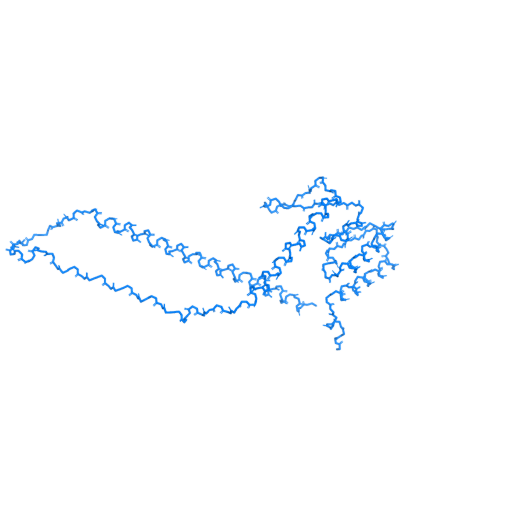 1 191 ? 26.156 17.546 -20.212 1.00 70.19 191 LYS A O 1
ATOM 1485 N N . GLU A 1 192 ? 28.003 18.514 -21.033 1.00 64.62 192 GLU A N 1
ATOM 1486 C CA . GLU A 1 192 ? 28.674 18.648 -19.740 1.00 64.62 192 GLU A CA 1
ATOM 1487 C C . GLU A 1 192 ? 27.905 19.607 -18.820 1.00 64.62 192 GLU A C 1
ATOM 1489 O O . GLU A 1 192 ? 27.679 19.277 -17.658 1.00 64.62 192 GLU A O 1
ATOM 1494 N N . LYS A 1 193 ? 27.384 20.727 -19.344 1.00 66.94 193 LYS A N 1
ATOM 1495 C CA . LYS A 1 193 ? 26.496 21.631 -18.588 1.00 66.94 193 LYS A CA 1
ATOM 1496 C C . LYS A 1 193 ? 25.193 20.965 -18.160 1.00 66.94 193 LYS A C 1
ATOM 1498 O O . LYS A 1 193 ? 24.780 21.182 -17.030 1.00 66.94 193 LYS A O 1
ATOM 1503 N N . VAL A 1 194 ? 24.558 20.166 -19.021 1.00 62.88 194 VAL A N 1
ATOM 1504 C CA . VAL A 1 194 ? 23.318 19.445 -18.673 1.00 62.88 194 VAL A CA 1
ATOM 1505 C C . VAL A 1 194 ? 23.583 18.401 -17.590 1.00 62.88 194 VAL A C 1
ATOM 1507 O O . VAL A 1 194 ? 22.822 18.329 -16.636 1.00 62.88 194 VAL A O 1
ATOM 1510 N N . ILE A 1 195 ? 24.690 17.657 -17.673 1.00 57.47 195 ILE A N 1
ATOM 1511 C CA . ILE A 1 195 ? 25.088 16.679 -16.645 1.00 57.47 195 ILE A CA 1
ATOM 1512 C C . ILE A 1 195 ? 25.399 17.380 -15.308 1.00 57.47 195 ILE A C 1
ATOM 1514 O O . ILE A 1 195 ? 25.030 16.885 -14.241 1.00 57.47 195 ILE A O 1
ATOM 1518 N N . PHE A 1 196 ? 26.045 18.550 -15.345 1.00 49.72 196 PHE A N 1
ATOM 1519 C CA . PHE A 1 196 ? 26.273 19.374 -14.152 1.00 49.72 196 PHE A CA 1
ATOM 1520 C C . PHE A 1 196 ? 24.988 20.006 -13.594 1.00 49.72 196 PHE A C 1
ATOM 1522 O O . PHE A 1 196 ? 24.906 20.199 -12.386 1.00 49.72 196 PHE A O 1
ATOM 1529 N N . HIS A 1 197 ? 23.994 20.315 -14.432 1.00 51.25 197 HIS A N 1
ATOM 1530 C CA . HIS A 1 197 ? 22.697 20.832 -13.983 1.00 51.25 197 HIS A CA 1
ATOM 1531 C C . HIS A 1 197 ? 21.839 19.722 -13.370 1.00 51.25 197 HIS A C 1
ATOM 1533 O O . HIS A 1 197 ? 21.365 19.904 -12.261 1.00 51.25 197 HIS A O 1
ATOM 1539 N N . ASP A 1 198 ? 21.760 18.539 -13.992 1.00 50.62 198 ASP A N 1
ATOM 1540 C CA . ASP A 1 198 ? 21.038 17.377 -13.438 1.00 50.62 198 ASP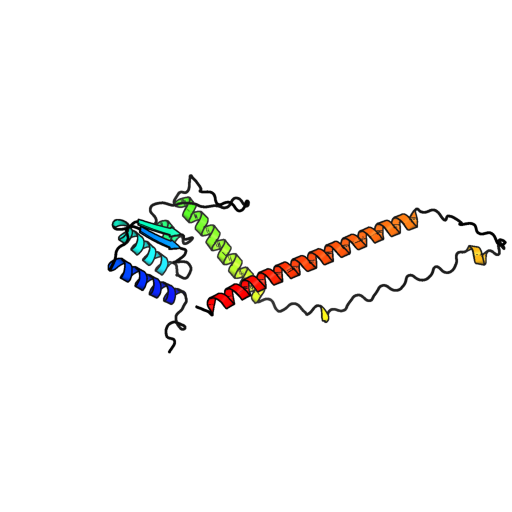 A CA 1
ATOM 1541 C C . ASP A 1 198 ? 21.620 16.951 -12.081 1.00 50.62 198 ASP A C 1
ATOM 1543 O O . ASP A 1 198 ? 20.887 16.631 -11.152 1.00 50.62 198 ASP A O 1
ATOM 1547 N N . SER A 1 199 ? 22.948 16.997 -11.924 1.00 49.91 199 SER A N 1
ATOM 1548 C CA . SER A 1 199 ? 23.595 16.695 -10.639 1.00 49.91 199 SER A CA 1
ATOM 1549 C C . SER A 1 199 ? 23.457 17.811 -9.597 1.00 49.91 199 SER A C 1
ATOM 1551 O O . SER A 1 199 ? 23.587 17.533 -8.405 1.00 49.91 199 SER A O 1
ATOM 1553 N N . GLN A 1 200 ? 23.193 19.057 -10.001 1.00 47.56 200 GLN A N 1
ATOM 1554 C CA . GLN A 1 200 ? 22.851 20.145 -9.079 1.00 47.56 200 GLN A CA 1
ATOM 1555 C C . GLN A 1 200 ? 21.373 20.104 -8.694 1.00 47.56 200 GLN A C 1
ATOM 1557 O O . GLN A 1 200 ? 21.087 20.245 -7.514 1.00 47.56 200 GLN A O 1
ATOM 1562 N N . ASP A 1 201 ? 20.474 19.796 -9.628 1.00 48.91 201 ASP A N 1
ATO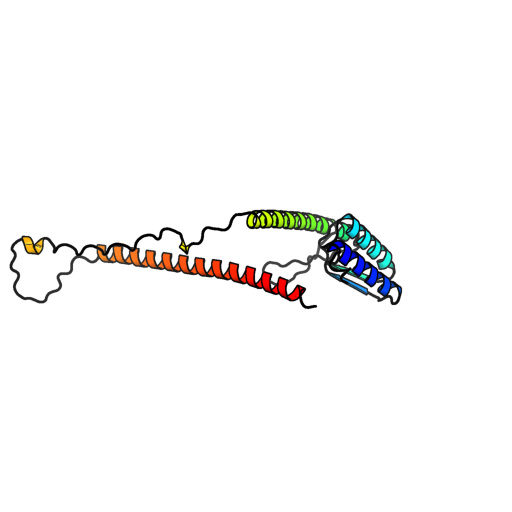M 1563 C CA . ASP A 1 201 ? 19.044 19.613 -9.375 1.00 48.91 201 ASP A CA 1
ATOM 1564 C C . ASP A 1 201 ? 18.798 18.380 -8.485 1.00 48.91 201 ASP A C 1
ATOM 1566 O O . ASP A 1 201 ? 18.043 18.458 -7.520 1.00 48.91 201 ASP A O 1
ATOM 1570 N N . GLU A 1 202 ? 19.491 17.253 -8.708 1.00 48.69 202 GLU A N 1
ATOM 1571 C CA . GLU A 1 202 ? 19.416 16.085 -7.811 1.00 48.69 202 GLU A CA 1
ATOM 1572 C C . GLU A 1 202 ? 19.954 16.394 -6.399 1.00 48.69 202 GLU A C 1
ATOM 1574 O O . GLU A 1 202 ? 19.397 15.909 -5.410 1.00 48.69 202 GLU A O 1
ATOM 1579 N N . ASN A 1 203 ? 20.995 17.229 -6.281 1.00 45.84 203 ASN A N 1
ATOM 1580 C CA . ASN A 1 203 ? 21.528 17.659 -4.984 1.00 45.84 203 ASN A CA 1
ATOM 1581 C C . ASN A 1 203 ? 20.646 18.721 -4.300 1.00 45.84 203 ASN A C 1
ATOM 1583 O O . ASN A 1 203 ? 20.480 18.649 -3.085 1.00 45.84 203 ASN A O 1
ATOM 1587 N N . GLU A 1 204 ? 20.032 19.650 -5.039 1.00 47.25 204 GLU A N 1
ATOM 1588 C CA . GLU A 1 204 ? 19.091 20.650 -4.507 1.00 47.25 204 GLU A CA 1
ATOM 1589 C C . GLU A 1 204 ? 17.768 20.001 -4.078 1.00 47.25 204 GLU A C 1
ATOM 1591 O O . GLU A 1 204 ? 17.255 20.319 -3.007 1.00 47.25 204 GLU A O 1
ATOM 1596 N N . ILE A 1 205 ? 17.260 19.007 -4.817 1.00 49.34 205 ILE A N 1
ATOM 1597 C CA . ILE A 1 205 ? 16.076 18.226 -4.417 1.00 49.34 205 ILE A CA 1
ATOM 1598 C C . ILE A 1 205 ? 16.379 17.381 -3.167 1.00 49.34 205 ILE A C 1
ATOM 1600 O O . ILE A 1 205 ? 15.516 17.227 -2.298 1.00 49.34 205 ILE A O 1
ATOM 1604 N N . MET A 1 206 ? 17.605 16.858 -3.024 1.00 45.94 206 MET A N 1
ATOM 1605 C CA . MET A 1 206 ? 18.042 16.174 -1.800 1.00 45.94 206 MET A CA 1
ATOM 1606 C C . MET A 1 206 ? 18.252 17.138 -0.619 1.00 45.94 206 MET A C 1
ATOM 1608 O O . MET A 1 206 ? 17.906 16.783 0.513 1.00 45.94 206 MET A O 1
ATOM 1612 N N . GLU A 1 207 ? 18.767 18.350 -0.848 1.00 46.25 207 GLU A N 1
ATOM 1613 C CA . GLU A 1 207 ? 18.929 19.371 0.194 1.00 46.25 207 GLU A CA 1
ATOM 1614 C C . GLU A 1 207 ? 17.582 19.956 0.649 1.00 46.25 207 GLU A C 1
ATOM 1616 O O . GLU A 1 207 ? 17.365 20.067 1.859 1.00 46.25 207 GLU A O 1
ATOM 1621 N N . GLU A 1 208 ? 16.637 20.234 -0.255 1.00 47.75 208 GLU A N 1
ATOM 1622 C CA . GLU A 1 208 ? 15.285 20.689 0.104 1.00 47.75 208 GLU A CA 1
ATOM 1623 C C . GLU A 1 208 ? 14.512 19.611 0.880 1.00 47.75 208 GLU A C 1
ATOM 1625 O O . GLU A 1 208 ? 13.894 19.915 1.905 1.00 47.75 208 GLU A O 1
ATOM 1630 N N . HIS A 1 209 ? 14.630 18.331 0.496 1.00 46.12 209 HIS A N 1
ATOM 1631 C CA . HIS A 1 209 ? 14.055 17.234 1.282 1.00 46.12 209 HIS A CA 1
ATOM 1632 C C . HIS A 1 209 ? 14.711 17.064 2.659 1.00 46.12 209 HIS A C 1
ATOM 1634 O O . HIS A 1 209 ? 14.041 16.620 3.591 1.00 46.12 209 HIS A O 1
ATOM 1640 N N . SER A 1 210 ? 15.987 17.426 2.819 1.00 45.62 210 SER A N 1
ATOM 1641 C CA . SER A 1 210 ? 16.664 17.386 4.122 1.00 45.62 210 SER A CA 1
ATOM 1642 C C . SER A 1 210 ? 16.290 18.572 5.023 1.00 45.62 210 SER A C 1
ATOM 1644 O O . SER A 1 210 ? 16.082 18.385 6.220 1.00 45.62 210 SER A O 1
ATOM 1646 N N . GLN A 1 211 ? 16.104 19.773 4.462 1.00 44.59 211 GLN A N 1
ATOM 1647 C CA . GLN A 1 211 ? 15.749 20.975 5.228 1.00 44.59 211 GLN A CA 1
ATOM 1648 C C . GLN A 1 211 ? 14.271 21.012 5.633 1.00 44.59 211 GLN A C 1
ATOM 1650 O O . GLN A 1 211 ? 13.937 21.574 6.677 1.00 44.59 211 GLN A O 1
ATOM 1655 N N . GLN A 1 212 ? 13.384 20.376 4.864 1.00 41.56 212 GLN A N 1
ATOM 1656 C CA . GLN A 1 212 ? 11.956 20.327 5.186 1.00 41.56 212 GLN A CA 1
ATOM 1657 C C . GLN A 1 212 ? 11.604 19.269 6.250 1.00 41.56 212 GLN A C 1
ATOM 1659 O O . GLN A 1 212 ? 10.511 19.308 6.806 1.00 41.56 212 GLN A O 1
ATOM 1664 N N . VAL A 1 213 ? 12.537 18.373 6.596 1.00 44.12 213 VAL A N 1
ATOM 1665 C CA . VAL A 1 213 ? 12.393 17.417 7.713 1.00 44.12 213 VAL A CA 1
ATOM 1666 C C . VAL A 1 213 ? 12.885 18.005 9.049 1.00 44.12 213 VAL A C 1
ATOM 1668 O O . VAL A 1 213 ? 12.494 17.519 10.108 1.00 44.12 213 VAL A O 1
ATOM 1671 N N . ASP A 1 214 ? 13.666 19.092 9.028 1.00 41.56 214 ASP A N 1
ATOM 1672 C CA . ASP A 1 214 ? 14.215 19.731 10.238 1.00 41.56 214 ASP A CA 1
ATOM 1673 C C . ASP A 1 214 ? 13.386 20.923 10.768 1.00 41.56 214 ASP A C 1
ATOM 1675 O O . ASP A 1 214 ? 13.712 21.489 11.819 1.00 41.56 214 ASP A O 1
ATOM 1679 N N . VAL A 1 215 ? 12.287 21.295 10.098 1.00 44.91 215 VAL A N 1
ATOM 1680 C CA . VAL A 1 215 ? 11.357 22.343 10.562 1.00 44.91 215 VAL A CA 1
ATOM 1681 C C . VAL A 1 215 ? 9.900 21.877 10.470 1.00 44.91 215 VAL A C 1
ATOM 1683 O O . VAL A 1 215 ? 9.108 22.447 9.729 1.00 44.91 215 VAL A O 1
ATOM 1686 N N . GLU A 1 216 ? 9.537 20.867 11.262 1.00 36.97 216 GLU A N 1
ATOM 1687 C CA . GLU A 1 216 ? 8.201 20.731 11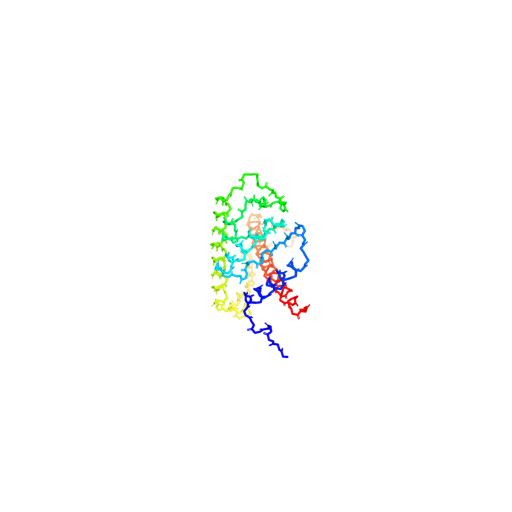.879 1.00 36.97 216 GLU A CA 1
ATOM 1688 C C . GLU A 1 216 ? 8.237 19.840 13.132 1.00 36.97 216 GLU A C 1
ATOM 1690 O O . GLU A 1 216 ? 8.811 18.728 13.087 1.00 36.97 216 GLU A O 1
#

pLDDT: mean 77.19, std 17.95, range [32.5, 94.75]

Radius of gyration: 34.33 Å; chains: 1; bounding box: 80×59×89 Å